Protein AF-A0A1V5WX49-F1 (afdb_monomer_lite)

Structure (mmCIF, N/CA/C/O backbone):
data_AF-A0A1V5WX49-F1
#
_entry.id   AF-A0A1V5WX49-F1
#
loop_
_atom_site.group_PDB
_atom_site.id
_atom_site.type_symbol
_atom_site.label_atom_id
_atom_site.label_alt_id
_atom_site.label_comp_id
_atom_site.label_asym_id
_atom_site.label_entity_id
_atom_site.label_seq_id
_atom_site.pdbx_PDB_ins_code
_atom_site.Cartn_x
_atom_site.Cartn_y
_atom_site.Cartn_z
_atom_site.occupancy
_atom_site.B_iso_or_equiv
_atom_site.auth_seq_id
_atom_site.auth_comp_id
_atom_site.auth_asym_id
_atom_site.auth_atom_id
_atom_site.pdbx_PDB_model_num
ATOM 1 N N . MET A 1 1 ? 7.377 -7.657 -12.577 1.00 82.31 1 MET A N 1
ATOM 2 C CA . MET A 1 1 ? 6.840 -6.949 -13.765 1.00 82.31 1 MET A CA 1
ATOM 3 C C . MET A 1 1 ? 5.926 -7.902 -14.507 1.00 82.31 1 MET A C 1
ATOM 5 O O . MET A 1 1 ? 6.146 -9.107 -14.454 1.00 82.31 1 MET A O 1
ATOM 9 N N . VAL A 1 2 ? 4.927 -7.375 -15.203 1.00 87.88 2 VAL A N 1
ATOM 10 C CA . VAL A 1 2 ? 3.988 -8.159 -16.007 1.00 87.88 2 VAL A CA 1
ATOM 11 C C . VAL A 1 2 ? 4.009 -7.691 -17.448 1.00 87.88 2 VAL A C 1
ATOM 13 O O . VAL A 1 2 ? 4.201 -6.506 -17.722 1.00 87.88 2 VAL A O 1
ATOM 16 N N . VAL A 1 3 ? 3.803 -8.640 -18.355 1.00 90.31 3 VAL A N 1
ATOM 17 C CA . VAL A 1 3 ? 3.702 -8.405 -19.792 1.00 90.31 3 VAL A CA 1
ATOM 18 C C . VAL A 1 3 ? 2.505 -9.160 -20.364 1.00 90.31 3 VAL A C 1
ATOM 20 O O . VAL A 1 3 ? 1.994 -10.100 -19.760 1.00 90.31 3 VAL A O 1
ATOM 23 N N . TYR A 1 4 ? 2.052 -8.740 -21.536 1.00 91.56 4 TYR A N 1
ATOM 24 C CA . TYR A 1 4 ? 0.851 -9.235 -22.192 1.00 91.56 4 TYR A CA 1
ATOM 25 C C . TYR A 1 4 ? 1.227 -9.880 -23.519 1.00 91.56 4 TYR A C 1
ATOM 27 O O . TYR A 1 4 ? 1.563 -9.183 -24.479 1.00 91.56 4 TYR A O 1
ATOM 35 N N . LYS A 1 5 ? 1.218 -11.213 -23.563 1.00 92.25 5 LYS A N 1
ATOM 36 C CA . LYS A 1 5 ? 1.742 -12.002 -24.682 1.00 92.25 5 LYS A CA 1
ATOM 37 C C . LYS A 1 5 ? 0.619 -12.527 -25.572 1.00 92.25 5 LYS A C 1
ATOM 39 O O . LYS A 1 5 ? -0.353 -13.100 -25.088 1.00 92.25 5 LYS A O 1
ATOM 44 N N . CYS A 1 6 ? 0.735 -12.330 -26.884 1.00 94.19 6 CYS A N 1
ATOM 45 C CA . CYS A 1 6 ? -0.266 -12.799 -27.836 1.00 94.19 6 CYS A CA 1
ATOM 46 C C . CYS A 1 6 ? -0.093 -14.271 -28.178 1.00 94.19 6 CYS A C 1
ATOM 48 O O . CYS A 1 6 ? 0.928 -14.657 -28.737 1.00 94.19 6 CYS A O 1
ATOM 50 N N . LYS A 1 7 ? -1.150 -15.064 -27.976 1.00 92.50 7 LYS A N 1
ATOM 51 C CA . LYS A 1 7 ? -1.153 -16.496 -28.316 1.00 92.50 7 LYS A CA 1
ATOM 52 C C . LYS A 1 7 ? -1.069 -16.782 -29.820 1.00 92.50 7 LYS A C 1
ATOM 54 O O . LYS A 1 7 ? -0.670 -17.871 -30.205 1.00 92.50 7 LYS A O 1
ATOM 59 N N . LYS A 1 8 ? -1.464 -15.827 -30.675 1.00 94.69 8 LYS A N 1
ATOM 60 C CA . LYS A 1 8 ? -1.491 -16.007 -32.140 1.00 94.69 8 LYS A CA 1
ATOM 61 C C . LYS A 1 8 ? -0.184 -15.617 -32.832 1.00 94.69 8 LYS A C 1
ATOM 63 O O . LYS A 1 8 ? 0.202 -16.274 -33.788 1.00 94.69 8 LYS A O 1
ATOM 68 N N . CYS A 1 9 ? 0.454 -14.523 -32.409 1.00 94.00 9 CYS A N 1
ATOM 69 C CA . CYS A 1 9 ? 1.617 -13.956 -33.110 1.00 94.00 9 CYS A CA 1
ATOM 70 C C . CYS A 1 9 ? 2.856 -13.754 -32.227 1.00 94.00 9 CYS A C 1
ATOM 72 O O . CYS A 1 9 ? 3.803 -13.104 -32.662 1.00 94.00 9 CYS A O 1
ATOM 74 N N . ASP A 1 10 ? 2.825 -14.246 -30.986 1.00 90.94 10 ASP A N 1
ATOM 75 C CA . ASP A 1 10 ? 3.905 -14.203 -29.988 1.00 90.94 10 ASP A CA 1
ATOM 76 C C . ASP A 1 10 ? 4.388 -12.802 -2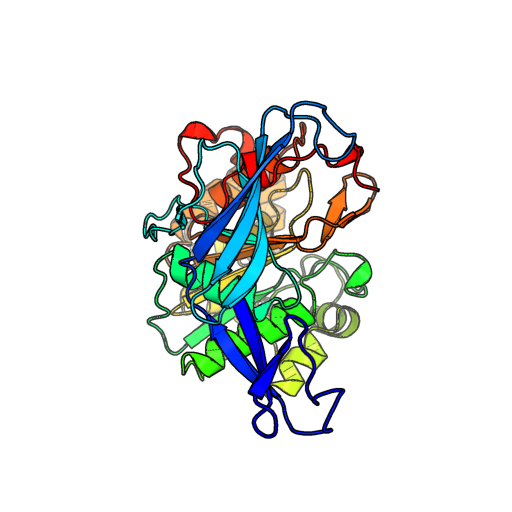9.568 1.00 90.94 10 ASP A C 1
ATOM 78 O O . ASP A 1 10 ? 5.265 -12.667 -28.719 1.00 90.94 10 ASP A O 1
ATOM 82 N N . LYS A 1 11 ? 3.790 -11.733 -30.113 1.00 91.25 11 LYS A N 1
ATOM 83 C CA . LYS A 1 11 ? 4.120 -10.351 -29.746 1.00 91.25 11 LYS A CA 1
ATOM 84 C C . LYS A 1 11 ? 3.731 -10.057 -28.299 1.00 91.25 11 LYS A C 1
ATOM 86 O O . LYS A 1 11 ? 2.647 -10.437 -27.849 1.00 91.25 11 LYS A O 1
ATOM 91 N N . THR A 1 12 ? 4.581 -9.287 -27.629 1.00 90.25 12 THR A N 1
ATOM 92 C CA . THR A 1 12 ? 4.453 -8.936 -26.212 1.00 90.25 12 THR A CA 1
ATOM 93 C C . THR A 1 12 ? 4.229 -7.439 -26.031 1.00 90.25 12 THR A C 1
ATOM 95 O O . THR A 1 12 ? 4.828 -6.621 -26.729 1.00 90.25 12 THR A O 1
ATOM 98 N N . TRP A 1 13 ? 3.389 -7.082 -25.064 1.00 88.94 13 TRP A N 1
ATOM 99 C CA . TRP A 1 13 ? 3.028 -5.708 -24.730 1.00 88.94 13 TRP A CA 1
ATOM 100 C C . TRP A 1 13 ? 3.261 -5.429 -23.249 1.00 88.94 13 TRP A C 1
ATOM 102 O O . TRP A 1 13 ? 3.028 -6.288 -22.405 1.00 88.94 13 TRP A O 1
ATOM 112 N N . GLN A 1 14 ? 3.699 -4.216 -22.919 1.00 85.81 14 GLN A N 1
ATOM 113 C CA . GLN A 1 14 ? 3.848 -3.791 -21.521 1.00 85.81 14 GLN A CA 1
ATOM 114 C C . GLN A 1 14 ? 2.530 -3.271 -20.929 1.00 85.81 14 GLN A C 1
ATOM 116 O O . GLN A 1 14 ? 2.316 -3.341 -19.723 1.00 85.81 14 GLN A O 1
ATOM 121 N N . HIS A 1 15 ? 1.640 -2.759 -21.781 1.00 87.88 15 HIS A N 1
ATOM 122 C CA . HIS A 1 15 ? 0.342 -2.235 -21.374 1.00 87.88 15 HIS A CA 1
ATOM 123 C C . HIS A 1 15 ? -0.686 -3.361 -21.182 1.00 87.88 15 HIS A C 1
ATOM 125 O O . HIS A 1 15 ? -0.646 -4.332 -21.941 1.00 87.88 15 HIS A O 1
ATOM 131 N N . PRO A 1 16 ? -1.648 -3.206 -20.250 1.00 88.12 16 PRO A N 1
ATOM 132 C CA . PRO A 1 16 ? -2.706 -4.175 -19.970 1.00 88.12 16 PRO A CA 1
ATOM 133 C C . PRO A 1 16 ? -3.808 -4.181 -21.032 1.00 88.12 16 PRO A C 1
ATOM 135 O O . PRO A 1 16 ? -4.985 -3.940 -20.769 1.00 88.12 16 PRO A O 1
ATOM 138 N N . VAL A 1 17 ? -3.411 -4.452 -22.269 1.00 89.38 17 VAL A N 1
ATOM 139 C CA . VAL A 1 17 ? -4.311 -4.655 -23.399 1.00 89.38 17 VAL A CA 1
ATOM 140 C C . VAL A 1 17 ? -4.845 -6.089 -23.387 1.00 89.38 17 VAL A C 1
ATOM 142 O O . VAL A 1 17 ? -4.108 -7.041 -23.146 1.00 89.38 17 VAL A O 1
ATOM 145 N N . LYS A 1 18 ? -6.146 -6.252 -23.655 1.00 89.50 18 LYS A N 1
ATOM 146 C CA . LYS A 1 18 ? -6.805 -7.574 -23.707 1.00 89.50 18 LYS A CA 1
ATOM 147 C C . LYS A 1 18 ? -6.677 -8.252 -25.074 1.00 89.50 18 LYS A C 1
ATOM 149 O O . LYS A 1 18 ? -6.705 -9.475 -25.170 1.00 89.50 18 LYS A O 1
ATOM 154 N N . ILE A 1 19 ? -6.552 -7.447 -26.129 1.00 94.62 19 ILE A N 1
ATOM 155 C CA . ILE A 1 19 ? -6.558 -7.880 -27.527 1.00 94.62 19 ILE A CA 1
ATOM 156 C C . ILE A 1 19 ? -5.308 -7.331 -28.207 1.00 94.62 19 ILE A C 1
ATOM 158 O O . ILE A 1 19 ? -4.968 -6.163 -28.033 1.00 94.62 19 ILE A O 1
ATOM 162 N N . CYS A 1 20 ? -4.631 -8.169 -28.991 1.00 94.69 20 CYS A N 1
ATOM 163 C CA . CYS A 1 20 ? -3.458 -7.791 -29.765 1.00 94.69 20 CYS A CA 1
ATOM 164 C C . CYS A 1 20 ? -3.837 -6.786 -30.867 1.00 94.69 20 CYS A C 1
ATOM 166 O O . CYS A 1 20 ? -4.582 -7.158 -31.775 1.00 94.69 20 CYS A O 1
ATOM 168 N N . PRO A 1 21 ? -3.261 -5.572 -30.880 1.00 94.44 21 PRO A N 1
ATOM 169 C CA . PRO A 1 21 ? -3.516 -4.576 -31.924 1.00 94.44 21 PRO A CA 1
ATOM 170 C C . PRO A 1 21 ? -3.182 -5.024 -33.355 1.00 94.44 21 PRO A C 1
ATOM 172 O O . PRO A 1 21 ? -3.722 -4.468 -34.302 1.00 94.44 21 PRO A O 1
ATOM 175 N N . PHE A 1 22 ? -2.298 -6.015 -33.535 1.00 94.44 22 PHE A N 1
ATOM 176 C CA . PHE A 1 22 ? -1.868 -6.458 -34.870 1.00 94.44 22 PHE A CA 1
ATOM 177 C C . PHE A 1 22 ? -2.718 -7.582 -35.462 1.00 94.44 22 PHE A C 1
ATOM 179 O O . PHE A 1 22 ? -2.957 -7.596 -36.662 1.00 94.44 22 PHE A O 1
ATOM 186 N N . CYS A 1 23 ? -3.114 -8.564 -34.650 1.00 95.62 23 CYS A N 1
ATOM 187 C CA . CYS A 1 23 ? -3.783 -9.776 -35.144 1.00 95.62 23 CYS A CA 1
ATOM 188 C C . CYS A 1 23 ? -5.134 -10.047 -34.476 1.00 95.62 23 CYS A C 1
ATOM 190 O O . CYS A 1 23 ? -5.745 -11.089 -34.718 1.00 95.62 23 CYS A O 1
ATOM 192 N N . LEU A 1 24 ? -5.565 -9.147 -33.586 1.00 95.06 24 LEU A N 1
ATOM 193 C CA . LEU A 1 24 ? -6.807 -9.238 -32.821 1.00 95.06 24 LEU A CA 1
ATOM 194 C C . LEU A 1 24 ? -6.943 -10.537 -32.003 1.00 95.06 24 LEU A C 1
ATOM 196 O O . LEU A 1 24 ? -8.038 -10.944 -31.630 1.00 95.06 24 LEU A O 1
ATOM 200 N N . GLY A 1 25 ? -5.827 -11.223 -31.737 1.00 94.44 25 GLY A N 1
ATOM 201 C CA . GLY A 1 25 ? -5.778 -12.375 -30.844 1.00 94.44 25 GLY A CA 1
ATOM 202 C C . GLY A 1 25 ? -5.829 -11.961 -29.377 1.00 94.44 25 GLY A C 1
ATOM 203 O O . GLY A 1 25 ? -5.387 -10.869 -29.024 1.00 94.44 25 GLY A O 1
ATOM 204 N N . GLU A 1 26 ? -6.320 -12.854 -28.524 1.00 95.88 26 GLU A N 1
ATOM 205 C CA . GLU A 1 26 ? -6.300 -12.659 -27.074 1.00 95.88 26 GLU A CA 1
ATOM 206 C C . GLU A 1 26 ? -4.864 -12.571 -26.543 1.00 95.88 26 GLU A C 1
ATOM 208 O O . GLU A 1 26 ? -3.945 -13.248 -27.032 1.00 95.88 26 GLU A O 1
ATOM 213 N N . LEU A 1 27 ? -4.681 -11.707 -25.546 1.00 94.38 27 LEU A N 1
ATOM 214 C CA . LEU A 1 27 ? -3.423 -11.524 -24.837 1.00 94.38 27 LEU A CA 1
ATOM 215 C C . LEU A 1 27 ? -3.488 -12.200 -23.468 1.00 94.38 27 LEU A C 1
ATOM 217 O O . LEU A 1 27 ? -4.454 -12.044 -22.724 1.00 94.38 27 LEU A O 1
ATOM 221 N N . GLU A 1 28 ? -2.432 -12.927 -23.129 1.00 93.00 28 GLU A N 1
ATOM 222 C CA . GLU A 1 28 ? -2.259 -13.560 -21.828 1.00 93.00 28 GLU A CA 1
ATOM 223 C C . GLU A 1 28 ? -1.359 -12.715 -20.930 1.00 93.00 28 GLU A C 1
ATOM 225 O O . GLU A 1 28 ? -0.307 -12.238 -21.360 1.00 93.00 28 GLU A O 1
ATOM 230 N N . ARG A 1 29 ? -1.767 -12.552 -19.669 1.00 92.19 29 ARG A N 1
ATOM 231 C CA . ARG A 1 29 ? -0.977 -11.872 -18.643 1.00 92.19 29 ARG A CA 1
ATOM 232 C C . ARG A 1 29 ? 0.125 -12.804 -18.136 1.00 92.19 29 ARG A C 1
ATOM 234 O O . ARG A 1 29 ? -0.159 -13.741 -17.396 1.00 92.19 29 ARG A O 1
ATOM 241 N N . VAL A 1 30 ? 1.373 -12.500 -18.465 1.00 90.12 30 VAL A N 1
ATOM 242 C CA . VAL A 1 30 ? 2.557 -13.272 -18.073 1.00 90.12 30 VAL A CA 1
ATOM 243 C C . VAL A 1 30 ? 3.337 -12.506 -17.007 1.00 90.12 30 VAL A C 1
ATOM 245 O O . VAL A 1 30 ? 3.702 -11.344 -17.200 1.00 90.12 30 VAL A O 1
ATOM 248 N N . LYS A 1 31 ? 3.591 -13.153 -15.865 1.00 89.00 31 LYS A N 1
ATOM 249 C CA . LYS A 1 31 ? 4.453 -12.612 -14.808 1.00 89.00 31 LYS A CA 1
ATOM 250 C C . LYS A 1 31 ? 5.914 -12.873 -15.174 1.00 89.00 31 LYS A C 1
ATOM 252 O O . LYS A 1 31 ? 6.287 -14.017 -15.406 1.00 89.00 31 LYS A O 1
ATOM 257 N N . CYS A 1 32 ? 6.721 -11.820 -15.212 1.00 86.38 32 CYS A N 1
ATOM 258 C CA . CYS A 1 32 ? 8.164 -11.916 -15.422 1.00 86.38 32 CYS A CA 1
ATOM 259 C C . CYS A 1 32 ? 8.895 -11.949 -14.082 1.00 86.38 32 CYS A C 1
ATOM 261 O O . CYS A 1 32 ? 8.410 -11.374 -13.096 1.00 86.38 32 CYS A O 1
ATOM 263 N N . SER A 1 33 ? 10.095 -12.533 -14.082 1.00 86.31 33 SER A N 1
ATOM 264 C CA . SER A 1 33 ? 11.004 -12.432 -12.944 1.00 86.31 33 SER A CA 1
ATOM 265 C C . SER A 1 33 ? 11.276 -10.969 -12.569 1.00 86.31 33 SER A C 1
ATOM 267 O O . SER A 1 33 ? 11.262 -10.063 -13.409 1.00 86.31 33 SER A O 1
ATOM 269 N N . MET A 1 34 ? 11.510 -10.729 -11.277 1.00 87.12 34 MET A N 1
ATOM 270 C CA . MET A 1 34 ? 11.998 -9.438 -10.785 1.00 87.12 34 MET A CA 1
ATOM 271 C C . MET A 1 34 ? 13.483 -9.226 -11.104 1.00 87.12 34 MET A C 1
ATOM 273 O O . MET A 1 34 ? 13.947 -8.086 -11.086 1.00 87.12 34 MET A O 1
ATOM 277 N N . ARG A 1 35 ? 14.193 -10.307 -11.449 1.00 91.38 35 ARG A N 1
ATOM 278 C CA . ARG A 1 35 ? 15.583 -10.289 -11.884 1.00 91.38 35 ARG A CA 1
ATOM 279 C C . ARG A 1 35 ? 15.692 -9.795 -13.327 1.00 91.38 35 ARG A C 1
ATOM 281 O O . ARG A 1 35 ? 15.005 -10.304 -14.213 1.00 91.38 35 ARG A O 1
ATOM 288 N N . ALA A 1 36 ? 16.582 -8.839 -13.576 1.00 93.44 36 ALA A N 1
ATOM 289 C CA . ALA A 1 36 ? 16.780 -8.260 -14.904 1.00 93.44 36 ALA A CA 1
ATOM 290 C C . ALA A 1 36 ? 18.241 -7.889 -15.172 1.00 93.44 36 ALA A C 1
ATOM 292 O O . ALA A 1 36 ? 18.983 -7.532 -14.258 1.00 93.44 36 ALA A O 1
ATOM 293 N N . LYS A 1 37 ? 18.651 -7.958 -16.439 1.00 96.69 37 LYS A N 1
ATOM 294 C CA . LYS A 1 37 ? 20.009 -7.640 -16.889 1.00 96.69 37 LYS A CA 1
ATOM 295 C C . LYS A 1 37 ? 20.125 -6.172 -17.277 1.00 96.69 37 LYS A C 1
ATOM 297 O O . LYS A 1 37 ? 19.280 -5.656 -18.006 1.00 96.69 37 LYS A O 1
ATOM 302 N N . VAL A 1 38 ? 21.200 -5.511 -16.865 1.00 97.50 38 VAL A N 1
ATOM 303 C CA . VAL A 1 38 ? 21.546 -4.161 -17.321 1.00 97.50 38 VAL A CA 1
ATOM 304 C C . VAL A 1 38 ? 22.083 -4.236 -18.750 1.00 97.50 38 VAL A C 1
ATOM 306 O O . VAL A 1 38 ? 23.125 -4.844 -18.997 1.00 97.50 38 VAL A O 1
ATOM 309 N N . VAL A 1 39 ? 21.388 -3.609 -19.704 1.00 97.44 39 VAL A N 1
ATOM 310 C CA . VAL A 1 39 ? 21.794 -3.592 -21.125 1.00 97.44 39 VAL A CA 1
ATOM 311 C C . VAL A 1 39 ? 22.301 -2.231 -21.597 1.00 97.44 39 VAL A C 1
ATOM 313 O O . VAL A 1 39 ? 23.004 -2.160 -22.601 1.00 97.44 39 VAL A O 1
ATOM 316 N N . ALA A 1 40 ? 21.983 -1.154 -20.877 1.00 97.19 40 ALA A N 1
ATOM 317 C CA . ALA A 1 40 ? 22.550 0.171 -21.111 1.00 97.19 40 ALA A CA 1
ATOM 318 C C . ALA A 1 40 ? 22.584 0.980 -19.812 1.00 97.19 40 ALA A C 1
ATOM 320 O O . ALA A 1 40 ? 21.691 0.840 -18.974 1.00 97.19 40 ALA A O 1
ATOM 321 N N . VAL A 1 41 ? 23.587 1.851 -19.678 1.00 97.19 41 VAL A N 1
ATOM 322 C CA . VAL A 1 41 ? 23.769 2.754 -18.534 1.00 97.19 41 VAL A CA 1
ATOM 323 C C . VAL A 1 41 ? 24.080 4.154 -19.050 1.00 97.19 41 VAL A C 1
ATOM 325 O O . VAL A 1 41 ? 24.922 4.328 -19.927 1.00 97.19 41 VAL A O 1
ATOM 328 N N . SER A 1 42 ? 23.414 5.158 -18.488 1.00 95.81 42 SER A N 1
ATOM 329 C CA . SER A 1 42 ? 23.712 6.571 -18.705 1.00 95.81 42 SER A CA 1
ATOM 330 C C . SER A 1 42 ? 23.800 7.283 -17.359 1.00 95.81 42 SER A C 1
ATOM 332 O O . SER A 1 42 ? 22.850 7.262 -16.573 1.00 95.81 42 SER A O 1
ATOM 334 N N . LYS A 1 43 ? 24.947 7.911 -17.082 1.00 95.19 43 LYS A N 1
ATOM 335 C CA . LYS A 1 43 ? 25.143 8.705 -15.867 1.00 95.19 43 LYS A CA 1
ATOM 336 C C . LYS A 1 43 ? 24.552 10.095 -16.070 1.00 95.19 43 LYS A C 1
ATOM 338 O O . LYS A 1 43 ? 24.991 10.849 -16.936 1.00 95.19 43 LYS A O 1
ATOM 343 N N . VAL A 1 44 ? 23.574 10.440 -15.245 1.00 93.44 44 VAL A N 1
ATOM 344 C CA . VAL A 1 44 ? 22.952 11.760 -15.226 1.00 93.44 44 VAL A CA 1
ATOM 345 C C . VAL A 1 44 ? 23.638 12.607 -14.165 1.00 93.44 44 VAL A C 1
ATOM 347 O O . VAL A 1 44 ? 23.568 12.303 -12.975 1.00 93.44 44 VAL A O 1
ATOM 350 N N . SER A 1 45 ? 24.287 13.680 -14.610 1.00 94.69 45 SER A N 1
ATOM 351 C CA . SER A 1 45 ? 25.034 14.606 -13.745 1.00 94.69 45 SER A CA 1
ATOM 352 C C . SER A 1 45 ? 24.382 15.984 -13.622 1.00 94.69 45 SER A C 1
ATOM 354 O O . SER A 1 45 ? 24.795 16.772 -12.778 1.00 94.69 45 SER A O 1
ATOM 356 N N . ILE A 1 46 ? 23.379 16.287 -14.452 1.00 92.12 46 ILE A N 1
ATOM 357 C CA . ILE A 1 46 ? 22.671 17.572 -14.449 1.00 92.12 46 ILE A CA 1
ATOM 358 C C . ILE A 1 46 ? 21.299 17.362 -13.795 1.00 92.12 46 ILE A C 1
ATOM 360 O O . ILE A 1 46 ? 20.550 16.487 -14.243 1.00 92.12 46 ILE A O 1
ATOM 364 N N . PRO A 1 47 ? 20.964 18.109 -12.729 1.00 87.94 47 PRO A N 1
ATOM 365 C CA . PRO A 1 47 ? 19.682 17.967 -12.056 1.00 87.94 47 PRO A CA 1
ATOM 366 C C . PRO A 1 47 ? 18.536 18.488 -12.931 1.00 87.94 47 PRO A C 1
ATOM 368 O O . PRO A 1 47 ? 18.718 19.344 -13.794 1.00 87.94 47 PRO A O 1
ATOM 371 N N . SER A 1 48 ? 17.328 17.998 -12.669 1.00 81.38 48 SER A N 1
ATOM 372 C CA . SER A 1 48 ? 16.084 18.552 -13.224 1.00 81.38 48 SER A CA 1
ATOM 373 C C . SER A 1 48 ? 15.107 18.865 -12.095 1.00 81.38 48 SER A C 1
ATOM 375 O O . SER A 1 48 ? 15.275 18.356 -10.988 1.00 81.38 48 SER A O 1
ATOM 377 N N . LEU A 1 49 ? 14.057 19.647 -12.371 1.00 74.62 49 LEU A N 1
ATOM 378 C CA . LEU A 1 49 ? 13.037 19.998 -11.370 1.00 74.62 49 LEU A CA 1
ATOM 379 C C . LEU A 1 49 ? 12.449 18.761 -10.666 1.00 74.62 49 LEU A C 1
ATOM 381 O O . LEU A 1 49 ? 12.306 18.751 -9.449 1.00 74.62 49 LEU A O 1
ATOM 385 N N . LEU A 1 50 ? 12.175 17.689 -11.416 1.00 73.25 50 LEU A N 1
ATOM 386 C CA . LEU A 1 50 ? 11.602 16.447 -10.877 1.00 73.25 50 LEU A CA 1
ATOM 387 C C . LEU A 1 50 ? 12.658 15.484 -10.306 1.00 73.25 50 LEU A C 1
ATOM 389 O O . LEU A 1 50 ? 12.321 14.534 -9.592 1.00 73.25 50 LEU A O 1
ATOM 393 N N . HIS A 1 51 ? 13.938 15.703 -10.620 1.00 77.31 51 HIS A N 1
ATOM 394 C CA . HIS A 1 51 ? 15.067 14.884 -10.175 1.00 77.31 51 HIS A CA 1
ATOM 395 C C . HIS A 1 51 ? 16.250 15.774 -9.760 1.00 77.31 51 HIS A C 1
ATOM 397 O O . HIS A 1 51 ? 17.248 15.838 -10.484 1.00 77.31 51 HIS A O 1
ATOM 403 N N . PRO A 1 52 ? 16.151 16.466 -8.609 1.00 76.44 52 PRO A N 1
ATOM 404 C CA . PRO A 1 52 ? 17.170 17.422 -8.176 1.00 76.44 52 PRO A CA 1
ATOM 405 C C . PRO A 1 52 ? 18.447 16.749 -7.656 1.00 76.44 52 PRO A C 1
ATOM 407 O O . PRO A 1 52 ? 19.516 17.350 -7.677 1.00 76.44 52 PRO A O 1
ATOM 410 N N . LYS A 1 53 ? 18.360 15.494 -7.197 1.00 84.44 53 LYS A N 1
ATOM 411 C CA . LYS A 1 53 ? 19.511 14.751 -6.674 1.00 84.44 53 LYS A CA 1
ATOM 412 C C . LYS A 1 53 ? 20.285 14.076 -7.808 1.00 84.44 53 LYS A C 1
ATOM 414 O O . LYS A 1 53 ? 19.749 13.188 -8.472 1.00 84.44 53 LYS A O 1
ATOM 419 N N . VAL A 1 54 ? 21.543 14.476 -7.975 1.00 88.19 54 VAL A N 1
ATOM 420 C CA . VAL A 1 54 ? 22.532 13.945 -8.928 1.00 88.19 54 VAL A CA 1
ATOM 421 C C . VAL A 1 54 ? 23.887 13.763 -8.220 1.00 88.19 54 VAL A C 1
ATOM 423 O O . VAL A 1 54 ? 24.115 14.422 -7.204 1.00 88.19 54 VAL A O 1
ATOM 426 N N . PRO A 1 55 ? 24.794 12.906 -8.726 1.00 92.56 55 PRO A N 1
ATOM 427 C CA . PRO A 1 55 ? 24.624 12.033 -9.888 1.00 92.56 55 PRO A CA 1
ATOM 428 C C . PRO A 1 55 ? 23.719 10.824 -9.611 1.00 92.56 55 PRO A C 1
ATOM 430 O O . PRO A 1 55 ? 23.597 10.372 -8.476 1.00 92.56 55 PRO A O 1
ATOM 433 N N . TYR A 1 56 ? 23.095 10.293 -10.664 1.00 93.06 56 TYR A N 1
ATOM 434 C CA . TYR A 1 56 ? 22.415 8.992 -10.648 1.00 93.06 56 TYR A CA 1
ATOM 435 C C . TYR A 1 56 ? 22.593 8.273 -11.990 1.00 93.06 56 TYR A C 1
ATOM 437 O O . TYR A 1 56 ? 22.957 8.896 -12.987 1.00 93.06 56 TYR A O 1
ATOM 445 N N . ASN A 1 57 ? 22.311 6.973 -12.032 1.00 94.38 57 ASN A N 1
ATOM 446 C CA . ASN A 1 57 ? 22.366 6.170 -13.249 1.00 94.38 57 ASN A CA 1
ATOM 447 C C . ASN A 1 57 ? 20.951 5.888 -13.775 1.00 94.38 57 ASN A C 1
ATOM 449 O O . ASN A 1 57 ? 20.090 5.363 -13.061 1.00 94.38 57 ASN A O 1
ATOM 453 N N . ALA A 1 58 ? 20.711 6.246 -15.035 1.00 94.19 58 ALA A N 1
ATOM 454 C CA . ALA A 1 58 ? 19.555 5.823 -15.810 1.00 94.19 58 ALA A CA 1
ATOM 455 C C . ALA A 1 58 ? 19.929 4.563 -16.599 1.00 94.19 58 ALA A C 1
ATOM 457 O O . ALA A 1 58 ? 20.876 4.570 -17.384 1.00 94.19 58 ALA A O 1
ATOM 458 N N . LEU A 1 59 ? 19.200 3.478 -16.370 1.00 95.31 59 LEU A N 1
ATOM 459 C CA . LEU A 1 59 ? 19.467 2.166 -16.944 1.00 95.31 59 LEU A CA 1
ATOM 460 C C . LEU A 1 59 ? 18.365 1.778 -17.920 1.00 95.31 59 LEU A C 1
ATOM 462 O O . LEU A 1 59 ? 17.195 2.124 -17.730 1.00 95.31 59 LEU A O 1
ATOM 466 N N . VAL A 1 60 ? 18.738 0.960 -18.896 1.00 95.62 60 VAL A N 1
ATOM 467 C CA . VAL A 1 60 ? 17.801 0.073 -19.581 1.00 95.62 60 VAL A CA 1
ATOM 468 C C . VAL A 1 60 ? 18.036 -1.328 -19.037 1.00 95.62 60 VAL A C 1
ATOM 470 O O . VAL A 1 60 ? 19.155 -1.841 -19.106 1.00 95.62 60 VAL A O 1
ATOM 473 N N . LEU A 1 61 ? 16.986 -1.923 -18.481 1.00 93.75 61 LEU A N 1
ATOM 474 C CA . LEU A 1 61 ? 16.984 -3.301 -18.005 1.00 93.75 61 LEU A CA 1
ATOM 475 C C . LEU A 1 61 ? 16.237 -4.189 -18.991 1.00 93.75 61 LEU A C 1
ATOM 477 O O . LEU A 1 61 ? 15.239 -3.749 -19.553 1.00 93.75 61 LEU A O 1
ATOM 481 N N . GLU A 1 62 ? 16.692 -5.424 -19.167 1.00 93.38 62 GLU A N 1
ATOM 482 C CA . GLU A 1 62 ? 16.028 -6.469 -19.946 1.00 93.38 62 GLU A CA 1
ATOM 483 C C . GLU A 1 62 ? 15.671 -7.642 -19.027 1.00 93.38 62 GLU A C 1
ATOM 485 O O . GLU A 1 62 ? 16.533 -8.161 -18.314 1.00 93.38 62 GLU A O 1
ATOM 490 N N . ASN A 1 63 ? 14.395 -8.031 -18.996 1.00 89.50 63 ASN A N 1
ATOM 491 C CA . ASN A 1 63 ? 13.945 -9.175 -18.201 1.00 89.50 63 ASN A CA 1
ATOM 492 C C . ASN A 1 63 ? 14.124 -10.513 -18.944 1.00 89.50 63 ASN A C 1
ATOM 494 O O . ASN A 1 63 ? 14.532 -10.567 -20.102 1.00 89.50 63 ASN A O 1
ATOM 498 N N . ASP A 1 64 ? 13.754 -11.601 -18.274 1.00 86.19 64 ASP A N 1
ATOM 499 C CA . ASP A 1 64 ? 13.756 -12.974 -18.797 1.00 86.19 64 ASP A CA 1
ATOM 500 C C . ASP A 1 64 ? 12.853 -13.211 -20.025 1.00 86.19 64 ASP A C 1
ATOM 502 O O . ASP A 1 64 ? 12.977 -14.239 -20.687 1.00 86.19 64 ASP A O 1
ATOM 506 N N . GLN A 1 65 ? 11.970 -12.267 -20.360 1.00 84.19 65 GLN A N 1
ATOM 507 C CA . GLN A 1 65 ? 11.119 -12.287 -21.555 1.00 84.19 65 GLN A CA 1
ATOM 508 C C . GLN A 1 65 ? 11.637 -11.363 -22.676 1.00 84.19 65 GLN A C 1
ATOM 510 O O . GLN A 1 65 ? 10.916 -11.107 -23.641 1.00 84.19 65 GLN A O 1
ATOM 515 N N . GLY A 1 66 ? 12.856 -10.819 -22.554 1.00 85.44 66 GLY A N 1
ATOM 516 C CA . GLY A 1 66 ? 13.454 -9.907 -23.539 1.00 85.44 66 GLY A CA 1
ATOM 517 C C . GLY A 1 66 ? 12.837 -8.503 -23.548 1.00 85.44 66 GLY A C 1
ATOM 518 O O . GLY A 1 66 ? 13.053 -7.724 -24.480 1.00 85.44 66 GLY A O 1
ATOM 519 N N . ILE A 1 67 ? 12.043 -8.159 -22.531 1.00 86.56 67 ILE A N 1
ATOM 520 C CA . ILE A 1 67 ? 11.359 -6.872 -22.447 1.00 86.56 67 ILE A CA 1
ATOM 521 C C . ILE A 1 67 ? 12.254 -5.843 -21.778 1.00 86.56 67 ILE A C 1
ATOM 523 O O . ILE A 1 67 ? 12.729 -6.036 -20.658 1.00 86.56 67 ILE A O 1
ATOM 527 N N . LYS A 1 68 ? 12.430 -4.719 -22.480 1.00 89.88 68 LYS A N 1
ATOM 528 C CA . LYS A 1 68 ? 13.281 -3.608 -22.064 1.00 89.88 68 LYS A CA 1
ATOM 529 C C . LYS A 1 68 ? 12.490 -2.514 -21.363 1.00 89.88 68 LYS A C 1
ATOM 531 O O . LYS A 1 68 ? 11.446 -2.093 -21.861 1.00 89.88 68 LYS A O 1
ATOM 536 N N . TYR A 1 69 ? 12.994 -2.017 -20.240 1.00 88.31 69 TYR A N 1
ATOM 537 C CA . TYR A 1 69 ? 12.356 -0.934 -19.492 1.00 88.31 69 TYR A CA 1
ATOM 538 C C . TYR A 1 69 ? 13.372 -0.020 -18.807 1.00 88.31 69 TYR A C 1
ATOM 540 O O . TYR A 1 69 ? 14.498 -0.417 -18.505 1.00 88.31 69 TYR A O 1
ATOM 548 N N . ALA A 1 70 ? 12.958 1.224 -18.565 1.00 89.75 70 ALA A N 1
ATOM 549 C CA . ALA A 1 70 ? 13.790 2.225 -17.912 1.00 89.75 70 ALA A CA 1
ATOM 550 C C . ALA A 1 70 ? 13.842 2.013 -16.391 1.00 89.75 70 ALA A C 1
ATOM 552 O O . ALA A 1 70 ? 12.834 1.711 -15.743 1.00 89.75 70 ALA A O 1
ATOM 553 N N . TYR A 1 71 ? 15.016 2.237 -15.809 1.00 90.62 71 TYR A N 1
ATOM 554 C CA . TYR A 1 71 ? 15.260 2.119 -14.378 1.00 90.62 71 TYR A CA 1
ATOM 555 C C . TYR A 1 71 ? 16.162 3.259 -13.902 1.00 90.62 71 TYR A C 1
ATOM 557 O O . TYR A 1 71 ? 17.094 3.641 -14.596 1.00 90.62 71 TYR A O 1
ATOM 565 N N . LYS A 1 72 ? 15.901 3.808 -12.716 1.00 90.50 72 LYS A N 1
ATOM 566 C CA . LYS A 1 72 ? 16.767 4.802 -12.069 1.00 90.50 72 LYS A CA 1
ATOM 567 C C . LYS A 1 72 ? 17.384 4.168 -10.832 1.00 90.50 72 LYS A C 1
ATOM 569 O O . LYS A 1 72 ? 16.621 3.608 -10.053 1.00 90.50 72 LYS A O 1
ATOM 574 N N . THR A 1 73 ? 18.696 4.311 -10.651 1.00 91.94 73 THR A N 1
ATOM 575 C CA . THR A 1 73 ? 19.424 3.917 -9.434 1.00 91.94 73 THR A CA 1
ATOM 576 C C . THR A 1 73 ? 20.471 4.960 -9.049 1.00 91.94 73 THR A C 1
ATOM 578 O O . THR A 1 73 ? 20.962 5.699 -9.902 1.00 91.94 73 THR A O 1
ATOM 581 N N . PHE A 1 74 ? 20.824 5.010 -7.767 1.00 91.38 74 PHE A N 1
ATOM 582 C CA . PHE A 1 74 ? 21.992 5.745 -7.266 1.00 91.38 74 PHE A CA 1
ATOM 583 C C . PHE A 1 74 ? 23.204 4.834 -7.031 1.00 91.38 74 PHE A C 1
ATOM 585 O O . PHE A 1 74 ? 24.290 5.339 -6.765 1.00 91.38 74 PHE A O 1
ATOM 592 N N . ALA A 1 75 ? 23.029 3.514 -7.140 1.00 91.25 75 ALA A N 1
ATOM 593 C CA . ALA A 1 75 ? 24.126 2.562 -7.065 1.00 91.25 75 ALA A CA 1
ATOM 594 C C . ALA A 1 75 ? 24.990 2.626 -8.331 1.00 91.25 75 ALA A C 1
ATOM 596 O O . ALA A 1 75 ? 24.497 2.903 -9.434 1.00 91.25 75 ALA A O 1
ATOM 597 N N . GLU A 1 76 ? 26.280 2.349 -8.173 1.00 90.56 76 GLU A N 1
ATOM 598 C CA . GLU A 1 76 ? 27.167 2.107 -9.305 1.00 90.56 76 GLU A CA 1
ATOM 599 C C . GLU A 1 76 ? 26.840 0.747 -9.917 1.00 90.56 76 GLU A C 1
ATOM 601 O O . GLU A 1 76 ? 26.750 -0.255 -9.213 1.00 90.56 76 GLU A O 1
ATOM 606 N N . VAL A 1 77 ? 26.604 0.739 -11.228 1.00 93.88 77 VAL A N 1
ATOM 607 C CA . VAL A 1 77 ? 26.216 -0.447 -11.994 1.00 93.88 77 VAL A CA 1
ATOM 608 C C . VAL A 1 77 ? 26.832 -0.379 -13.385 1.00 93.88 77 VAL A C 1
ATOM 610 O O . VAL A 1 77 ? 26.978 0.704 -13.960 1.00 93.88 77 VAL A O 1
ATOM 613 N N . SER A 1 78 ? 27.157 -1.542 -13.934 1.00 95.94 78 SER A N 1
ATOM 614 C CA . SER A 1 78 ? 27.763 -1.728 -15.248 1.00 95.94 78 SER A CA 1
ATOM 615 C C . SER A 1 78 ? 26.836 -2.493 -16.191 1.00 95.94 78 SER A C 1
ATOM 617 O O . SER A 1 78 ? 25.934 -3.225 -15.782 1.00 95.94 78 SER A O 1
ATOM 619 N N . VAL A 1 79 ? 27.056 -2.333 -17.498 1.00 96.94 79 VAL A N 1
ATOM 620 C CA . VAL A 1 79 ? 26.382 -3.167 -18.502 1.00 96.94 79 VAL A CA 1
ATOM 621 C C . VAL A 1 79 ? 26.796 -4.623 -18.295 1.00 96.94 79 VAL A C 1
ATOM 623 O O . VAL A 1 79 ? 27.981 -4.924 -18.204 1.00 96.94 79 VAL A O 1
ATOM 626 N N . GLY A 1 80 ? 25.817 -5.524 -18.266 1.00 96.00 80 GLY A N 1
ATOM 627 C CA . GLY A 1 80 ? 26.021 -6.941 -17.977 1.00 96.00 80 GLY A CA 1
ATOM 628 C C . GLY A 1 80 ? 25.625 -7.350 -16.561 1.00 96.00 80 GLY A C 1
ATOM 629 O O . GLY A 1 80 ? 25.316 -8.526 -16.370 1.00 96.00 80 GLY A O 1
ATOM 630 N N . ASP A 1 81 ? 25.551 -6.403 -15.621 1.00 96.44 81 ASP A N 1
ATOM 631 C CA . ASP A 1 81 ? 25.145 -6.675 -14.242 1.00 96.44 81 ASP A CA 1
ATOM 632 C C . ASP A 1 81 ? 23.698 -7.176 -14.171 1.00 96.44 81 ASP A C 1
ATOM 634 O O . ASP A 1 81 ? 22.852 -6.855 -15.014 1.00 96.44 81 ASP A O 1
ATOM 638 N N . MET A 1 82 ? 23.405 -7.955 -13.130 1.00 94.56 82 MET A N 1
ATOM 639 C CA . MET A 1 82 ? 22.053 -8.407 -12.819 1.00 94.56 82 MET A CA 1
ATOM 640 C C . MET A 1 82 ? 21.505 -7.595 -11.651 1.00 94.56 82 MET A C 1
ATOM 642 O O . MET A 1 82 ? 22.098 -7.573 -10.577 1.00 94.56 82 MET A O 1
ATOM 646 N N . ILE A 1 83 ? 20.350 -6.972 -11.856 1.00 91.50 83 ILE A N 1
ATOM 647 C CA . ILE A 1 83 ? 19.539 -6.424 -10.775 1.00 91.50 83 ILE A CA 1
ATOM 648 C C . ILE A 1 83 ? 18.647 -7.547 -10.271 1.00 91.50 83 ILE A C 1
ATOM 650 O O . ILE A 1 83 ? 17.923 -8.162 -11.057 1.00 91.50 83 ILE A O 1
ATOM 654 N N . ASP A 1 84 ? 18.709 -7.798 -8.973 1.00 89.56 84 ASP A N 1
ATOM 655 C CA . ASP A 1 84 ? 17.844 -8.732 -8.267 1.00 89.56 84 ASP A CA 1
ATOM 656 C C . ASP A 1 84 ? 17.432 -8.117 -6.929 1.00 89.56 84 ASP A C 1
ATOM 658 O O . ASP A 1 84 ? 18.065 -7.171 -6.452 1.00 89.56 84 ASP A O 1
ATOM 662 N N . TYR A 1 85 ? 16.356 -8.633 -6.346 1.00 89.00 85 TYR A N 1
ATOM 663 C CA . TYR A 1 85 ? 15.838 -8.143 -5.078 1.00 89.00 85 TYR A CA 1
ATOM 664 C C . TYR A 1 85 ? 15.694 -9.285 -4.096 1.00 89.00 85 TYR A C 1
ATOM 666 O O . TYR A 1 85 ? 14.888 -10.195 -4.292 1.00 89.00 85 TYR A O 1
ATOM 674 N N . GLU A 1 86 ? 16.439 -9.185 -3.006 1.00 88.94 86 GLU A N 1
ATOM 675 C CA . GLU A 1 86 ? 16.244 -10.056 -1.862 1.00 88.94 86 GLU A CA 1
ATOM 676 C C . GLU A 1 86 ? 14.988 -9.625 -1.104 1.00 88.94 86 GLU A C 1
ATOM 678 O O . GLU A 1 86 ? 14.716 -8.434 -0.915 1.00 88.94 86 GLU A O 1
ATOM 683 N N . SER A 1 87 ? 14.192 -10.614 -0.711 1.00 93.06 87 SER A N 1
ATOM 684 C CA . SER A 1 87 ? 13.039 -10.399 0.150 1.00 93.06 87 SER A CA 1
ATOM 685 C C . SER A 1 87 ? 13.480 -10.180 1.595 1.00 93.06 87 SER A C 1
ATOM 687 O O . SER A 1 87 ? 14.441 -10.798 2.048 1.00 93.06 87 SER A O 1
ATOM 689 N N . ASP A 1 88 ? 12.724 -9.383 2.343 1.00 93.50 88 ASP A N 1
ATOM 690 C CA . ASP A 1 88 ? 12.948 -9.149 3.770 1.00 93.50 88 ASP A CA 1
ATOM 691 C C . ASP A 1 88 ? 11.660 -9.439 4.546 1.00 93.50 88 ASP A C 1
ATOM 693 O O . ASP A 1 88 ? 10.621 -8.802 4.350 1.00 93.50 88 ASP A O 1
ATOM 697 N N . SER A 1 89 ? 11.734 -10.437 5.428 1.00 91.88 89 SER A N 1
ATOM 698 C CA . SER A 1 89 ? 10.619 -10.896 6.254 1.00 91.88 89 SER A CA 1
ATOM 699 C C . SER A 1 89 ? 10.491 -10.135 7.579 1.00 91.88 89 SER A C 1
ATOM 701 O O . SER A 1 89 ? 9.615 -10.457 8.385 1.00 91.88 89 SER A O 1
ATOM 703 N N . SER A 1 90 ? 11.370 -9.169 7.861 1.00 93.81 90 S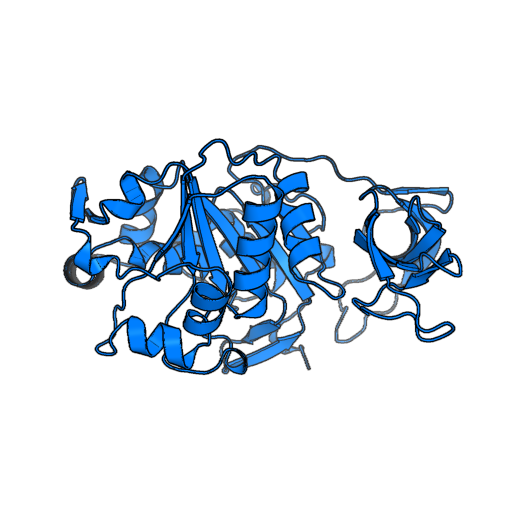ER A N 1
ATOM 704 C CA . SER A 1 90 ? 11.360 -8.419 9.114 1.00 93.81 90 SER A CA 1
ATOM 705 C C . SER A 1 90 ? 10.098 -7.568 9.241 1.00 93.81 90 SER A C 1
ATOM 707 O O . SER A 1 90 ? 9.539 -7.052 8.272 1.00 93.81 90 SER A O 1
ATOM 709 N N . ASN A 1 91 ? 9.633 -7.389 10.479 1.00 91.31 91 ASN A N 1
ATOM 710 C CA . ASN A 1 91 ? 8.395 -6.649 10.724 1.00 91.31 91 ASN A CA 1
ATOM 711 C C . ASN A 1 91 ? 8.507 -5.161 10.368 1.00 91.31 91 ASN A C 1
ATOM 713 O O . ASN A 1 91 ? 7.506 -4.550 10.009 1.00 91.31 91 ASN A O 1
ATOM 717 N N . LYS A 1 92 ? 9.711 -4.587 10.472 1.00 93.62 92 LYS A N 1
ATOM 718 C CA . LYS A 1 92 ? 9.965 -3.169 10.189 1.00 93.62 92 LYS A CA 1
ATOM 719 C C . LYS A 1 92 ? 10.285 -2.892 8.721 1.00 93.62 92 LYS A C 1
ATOM 721 O O . LYS A 1 92 ? 10.267 -1.728 8.338 1.00 93.62 92 LYS A O 1
ATOM 726 N N . ALA A 1 93 ? 10.586 -3.908 7.910 1.00 96.94 93 ALA A N 1
ATOM 727 C CA . ALA A 1 93 ? 10.916 -3.692 6.508 1.00 96.94 93 ALA A CA 1
ATOM 728 C C . ALA A 1 93 ? 9.764 -3.047 5.742 1.00 96.94 93 ALA A C 1
ATOM 730 O O . ALA A 1 93 ? 8.592 -3.399 5.914 1.00 96.94 93 ALA A O 1
ATOM 731 N N . VAL A 1 94 ? 10.118 -2.120 4.856 1.00 98.38 94 VAL A N 1
ATOM 732 C CA . VAL A 1 94 ? 9.187 -1.496 3.920 1.00 98.38 94 VAL A CA 1
ATOM 733 C C . VAL A 1 94 ? 9.559 -1.924 2.508 1.00 98.38 94 VAL A C 1
ATOM 735 O O . VAL A 1 94 ? 10.600 -1.551 1.969 1.00 98.38 94 VAL A O 1
ATOM 738 N N . SER A 1 95 ? 8.683 -2.711 1.894 1.00 98.19 95 SER A N 1
ATOM 739 C CA . SER A 1 95 ? 8.763 -3.022 0.472 1.00 98.19 95 SER A CA 1
ATOM 740 C C . SER A 1 95 ? 8.265 -1.840 -0.343 1.00 98.19 95 SER A C 1
ATOM 742 O O . SER A 1 95 ? 7.189 -1.309 -0.068 1.00 98.19 95 SER A O 1
ATOM 744 N N . ILE A 1 96 ? 9.019 -1.440 -1.363 1.00 97.50 96 ILE A N 1
ATOM 745 C CA . ILE A 1 96 ? 8.656 -0.340 -2.259 1.00 97.50 96 ILE A CA 1
ATOM 746 C C . ILE A 1 96 ? 8.711 -0.842 -3.696 1.00 97.50 96 ILE A C 1
ATOM 748 O O . ILE A 1 96 ? 9.744 -1.327 -4.165 1.00 97.50 96 ILE A O 1
ATOM 752 N N . TRP A 1 97 ? 7.614 -0.673 -4.432 1.00 95.69 97 TRP A N 1
ATOM 753 C CA . TRP A 1 97 ? 7.552 -1.044 -5.839 1.00 95.69 97 TRP A CA 1
ATOM 754 C C . TRP A 1 97 ? 6.962 0.062 -6.707 1.00 95.69 97 TRP A C 1
ATOM 756 O O . TRP A 1 97 ? 6.055 0.785 -6.297 1.00 95.69 97 TRP A O 1
ATOM 766 N N . ARG A 1 98 ? 7.462 0.183 -7.942 1.00 92.19 98 ARG A N 1
ATOM 767 C CA . ARG A 1 98 ? 6.934 1.125 -8.934 1.00 92.19 98 ARG A CA 1
ATOM 768 C C . ARG A 1 98 ? 5.813 0.464 -9.727 1.00 92.19 98 ARG A C 1
ATOM 770 O O . ARG A 1 98 ? 6.027 -0.564 -10.365 1.00 92.19 98 ARG A O 1
ATOM 777 N N . ILE A 1 99 ? 4.639 1.080 -9.723 1.00 90.88 99 ILE A N 1
ATOM 778 C CA . ILE A 1 99 ? 3.532 0.680 -10.587 1.00 90.88 99 ILE A CA 1
ATOM 779 C C . ILE A 1 99 ? 3.769 1.317 -11.955 1.00 90.88 99 ILE A C 1
ATOM 781 O O . ILE A 1 99 ? 3.809 2.540 -12.079 1.00 90.88 99 ILE A O 1
ATOM 785 N N . ASN A 1 100 ? 3.913 0.486 -12.985 1.00 82.06 100 ASN A N 1
ATOM 786 C CA . ASN A 1 100 ? 3.973 0.979 -14.360 1.00 82.06 100 ASN A CA 1
ATOM 787 C C . ASN A 1 100 ? 2.559 1.186 -14.915 1.00 82.06 100 ASN A C 1
ATOM 789 O O . ASN A 1 100 ? 2.215 2.299 -15.301 1.00 82.06 100 ASN A O 1
ATOM 793 N N . TYR A 1 101 ? 1.736 0.131 -14.905 1.00 83.75 101 TYR A N 1
ATOM 794 C CA . TYR A 1 101 ? 0.418 0.157 -15.553 1.00 83.75 101 TYR A CA 1
ATOM 795 C C . TYR A 1 101 ? -0.717 -0.483 -14.751 1.00 83.75 101 TYR A C 1
ATOM 797 O O . TYR A 1 101 ? -1.864 -0.093 -14.935 1.00 83.75 101 TYR A O 1
ATOM 805 N N . GLU A 1 102 ? -0.434 -1.456 -13.881 1.00 89.31 102 GLU A N 1
ATOM 806 C CA . GLU A 1 102 ? -1.468 -2.167 -13.124 1.00 89.31 102 GLU A CA 1
ATOM 807 C C . GLU A 1 102 ? -1.092 -2.326 -11.648 1.00 89.31 102 GLU A C 1
ATOM 809 O O . GLU A 1 102 ? 0.020 -2.736 -11.310 1.00 89.31 102 GLU A O 1
ATOM 814 N N . SER A 1 103 ? -2.046 -2.042 -10.759 1.00 93.94 103 SER A N 1
ATOM 815 C CA . SER A 1 103 ? -1.869 -2.195 -9.311 1.00 93.94 103 SER A CA 1
ATOM 816 C C . SER A 1 103 ? -1.604 -3.647 -8.909 1.00 93.94 103 SER A C 1
ATOM 818 O O . SER A 1 103 ? -0.863 -3.889 -7.961 1.00 93.94 103 SER A O 1
ATOM 820 N N . LEU A 1 104 ? -2.148 -4.617 -9.655 1.00 95.50 104 LEU A N 1
ATOM 821 C CA . LEU A 1 104 ? -1.979 -6.041 -9.365 1.00 95.50 104 LEU A CA 1
ATOM 822 C C . LEU A 1 104 ? -0.515 -6.497 -9.461 1.00 95.50 104 LEU A C 1
ATOM 824 O O . LEU A 1 104 ? -0.058 -7.203 -8.568 1.00 95.50 104 LEU A O 1
ATOM 828 N N . ASP A 1 105 ? 0.239 -6.070 -10.486 1.00 94.31 105 ASP A N 1
ATOM 829 C CA . ASP A 1 105 ? 1.685 -6.357 -10.559 1.00 94.31 105 ASP A CA 1
ATOM 830 C C . ASP A 1 105 ? 2.411 -5.766 -9.349 1.00 94.31 105 ASP A C 1
ATOM 832 O O . ASP A 1 105 ? 3.258 -6.432 -8.758 1.00 94.31 105 ASP A O 1
ATOM 836 N N . GLY A 1 106 ? 2.048 -4.538 -8.965 1.00 95.38 106 GLY A N 1
ATOM 837 C CA . GLY A 1 106 ? 2.594 -3.877 -7.786 1.00 95.38 106 GLY A CA 1
ATOM 838 C C . GLY A 1 106 ? 2.364 -4.682 -6.511 1.00 95.38 106 GLY A C 1
ATOM 839 O O . GLY A 1 106 ? 3.324 -4.984 -5.812 1.00 95.38 106 GLY A O 1
ATOM 840 N N . ILE A 1 107 ? 1.118 -5.074 -6.240 1.00 97.25 107 ILE A N 1
ATOM 841 C CA . ILE A 1 107 ? 0.748 -5.855 -5.053 1.00 97.25 107 ILE A CA 1
ATOM 842 C C . ILE A 1 107 ? 1.471 -7.206 -5.044 1.00 97.25 107 ILE A C 1
ATOM 844 O O . ILE A 1 107 ? 2.085 -7.550 -4.039 1.00 97.25 107 ILE A O 1
ATOM 848 N N . GLU A 1 108 ? 1.483 -7.941 -6.161 1.00 95.81 108 GLU A N 1
ATOM 849 C CA . GLU A 1 108 ? 2.207 -9.217 -6.264 1.00 95.81 108 GLU A CA 1
ATOM 850 C C . GLU A 1 108 ? 3.699 -9.060 -5.911 1.00 95.81 108 GLU A C 1
ATOM 852 O O . GLU A 1 108 ? 4.237 -9.861 -5.149 1.00 95.81 108 GLU A O 1
ATOM 857 N N . ASN A 1 109 ? 4.362 -8.015 -6.425 1.00 95.62 109 ASN A N 1
ATOM 858 C CA . ASN A 1 109 ? 5.781 -7.778 -6.135 1.00 95.62 109 ASN A CA 1
ATOM 859 C C . ASN A 1 109 ? 6.000 -7.337 -4.680 1.00 95.62 109 ASN A C 1
ATOM 861 O O . ASN A 1 109 ? 6.998 -7.717 -4.081 1.00 95.62 109 ASN A O 1
ATOM 865 N N . ILE A 1 110 ? 5.072 -6.581 -4.083 1.00 97.19 110 ILE A N 1
ATOM 866 C CA . ILE A 1 110 ? 5.145 -6.214 -2.662 1.00 97.19 110 ILE A CA 1
ATOM 867 C C . ILE A 1 110 ? 5.090 -7.452 -1.764 1.00 97.19 110 ILE A C 1
ATOM 869 O O . ILE A 1 110 ? 5.920 -7.581 -0.869 1.00 97.19 110 ILE A O 1
ATOM 873 N N . PHE A 1 111 ? 4.168 -8.383 -2.018 1.00 96.31 111 PHE A N 1
ATOM 874 C CA . PHE A 1 111 ? 4.089 -9.622 -1.237 1.00 96.31 111 PHE A CA 1
ATOM 875 C C . PHE A 1 111 ? 5.332 -10.502 -1.410 1.00 96.31 111 PHE A C 1
ATOM 877 O O . PHE A 1 111 ? 5.799 -11.078 -0.428 1.00 96.31 111 PHE A O 1
ATOM 884 N N . GLN A 1 112 ? 5.889 -10.566 -2.625 1.00 95.25 112 GLN A N 1
ATOM 885 C CA . GLN A 1 112 ? 7.146 -11.270 -2.887 1.00 95.25 112 GLN A CA 1
ATOM 886 C C . GLN A 1 112 ? 8.319 -10.640 -2.119 1.00 95.25 112 GLN A C 1
ATOM 888 O O . GLN A 1 112 ? 9.069 -11.352 -1.460 1.00 95.25 112 GLN A O 1
ATOM 893 N N . LEU A 1 113 ? 8.460 -9.311 -2.160 1.00 96.56 113 LEU A N 1
ATOM 894 C CA . LEU A 1 113 ? 9.534 -8.582 -1.476 1.00 96.56 113 LEU A CA 1
ATOM 895 C C . LEU A 1 113 ? 9.428 -8.638 0.051 1.00 96.56 113 LEU A C 1
ATOM 897 O O . LEU A 1 113 ? 10.446 -8.659 0.731 1.00 96.56 113 LEU A O 1
ATOM 901 N N . SER A 1 114 ? 8.213 -8.663 0.598 1.00 95.56 114 SER A N 1
ATOM 902 C CA . SER A 1 114 ? 7.991 -8.725 2.048 1.00 95.56 114 SER A CA 1
ATOM 903 C C . SER A 1 114 ? 8.078 -10.146 2.626 1.00 95.56 114 SER A C 1
ATOM 905 O O . SER A 1 114 ? 7.880 -10.316 3.834 1.00 95.56 114 SER A O 1
ATOM 907 N N . ASP A 1 115 ? 8.260 -11.168 1.776 1.00 93.88 115 ASP A N 1
ATOM 908 C CA . ASP A 1 115 ? 8.118 -12.592 2.120 1.00 93.88 115 ASP A CA 1
ATOM 909 C C . ASP A 1 115 ? 6.886 -12.843 3.013 1.00 93.88 115 ASP A C 1
ATOM 911 O O . ASP A 1 115 ? 6.949 -13.368 4.128 1.00 93.88 115 ASP A O 1
ATOM 915 N N . VAL A 1 116 ? 5.731 -12.329 2.575 1.00 91.06 116 VAL A N 1
ATOM 916 C CA . VAL A 1 116 ? 4.462 -12.483 3.297 1.00 91.06 116 VAL A CA 1
ATOM 917 C C . VAL A 1 116 ? 3.675 -13.608 2.658 1.00 91.06 116 VAL A C 1
ATOM 919 O O . VAL A 1 116 ? 3.257 -13.524 1.504 1.00 91.06 116 VAL A O 1
ATOM 922 N N . LYS A 1 117 ? 3.397 -14.640 3.450 1.00 86.62 117 LYS A N 1
ATOM 923 C CA . LYS A 1 117 ? 2.442 -15.687 3.095 1.00 86.62 117 LYS A CA 1
ATOM 924 C C . LYS A 1 117 ? 1.152 -15.450 3.859 1.00 86.62 117 LYS A C 1
ATOM 926 O O . LYS A 1 117 ? 1.160 -15.358 5.083 1.00 86.62 117 LYS A O 1
ATOM 931 N N . ILE A 1 118 ? 0.047 -15.373 3.130 1.00 87.69 118 ILE A N 1
ATOM 932 C CA . ILE A 1 118 ? -1.285 -15.312 3.727 1.00 87.69 118 ILE A CA 1
ATOM 933 C C . ILE A 1 118 ? -1.635 -16.733 4.164 1.00 87.69 118 ILE A C 1
ATOM 935 O O . ILE A 1 118 ? -1.951 -17.587 3.339 1.00 87.69 118 ILE A O 1
ATOM 939 N N . SER A 1 119 ? -1.469 -17.006 5.457 1.00 72.62 119 SER A N 1
ATOM 940 C CA . SER A 1 119 ? -1.628 -18.342 6.043 1.00 72.62 119 SER A CA 1
ATOM 941 C C . SER A 1 119 ? -3.087 -18.698 6.337 1.00 72.62 119 SER A C 1
ATOM 943 O O . SER A 1 119 ? -3.442 -19.876 6.348 1.00 72.62 119 SER A O 1
ATOM 945 N N . SER A 1 120 ? -3.935 -17.692 6.560 1.00 79.25 120 SER A N 1
ATOM 946 C CA . SER A 1 120 ? -5.363 -17.855 6.830 1.00 79.25 120 SER A CA 1
ATOM 947 C C . SER A 1 120 ? -6.184 -17.840 5.543 1.00 79.25 120 SER A C 1
ATOM 949 O O . SER A 1 120 ? -5.954 -17.009 4.667 1.00 79.25 120 SER A O 1
ATOM 951 N N . LYS A 1 121 ? -7.202 -18.705 5.456 1.00 80.00 121 LYS A N 1
ATOM 952 C CA . LYS A 1 121 ? -8.232 -18.615 4.403 1.00 80.00 121 LYS A CA 1
ATOM 953 C C . LYS A 1 121 ? -9.183 -17.434 4.605 1.00 80.00 121 LYS A C 1
ATOM 955 O O . LYS A 1 121 ? -9.843 -17.043 3.644 1.00 80.00 121 LYS A O 1
ATOM 960 N N . ASP A 1 122 ? -9.213 -16.892 5.821 1.00 90.62 122 ASP A N 1
ATOM 961 C CA . ASP A 1 122 ? -10.055 -15.781 6.242 1.00 90.62 122 ASP A CA 1
ATOM 962 C C . ASP A 1 122 ? -9.218 -14.503 6.266 1.00 90.62 122 ASP A C 1
ATOM 964 O O . ASP A 1 122 ? -8.311 -14.354 7.098 1.00 90.62 122 ASP A O 1
ATOM 968 N N . VAL A 1 123 ? -9.518 -13.600 5.334 1.00 96.94 123 VAL A N 1
ATOM 969 C CA . VAL A 1 123 ? -8.838 -12.313 5.183 1.00 96.94 123 VAL A CA 1
ATOM 970 C C . VAL A 1 123 ? -9.830 -11.176 5.375 1.00 96.94 123 VAL A C 1
ATOM 972 O O . VAL A 1 123 ? -10.853 -11.102 4.692 1.00 96.94 123 VAL A O 1
ATOM 975 N N . LEU A 1 124 ? -9.490 -10.255 6.273 1.00 98.00 124 LEU A N 1
ATOM 976 C CA . LEU A 1 124 ? -10.192 -8.990 6.454 1.00 98.00 124 LEU A CA 1
ATOM 977 C C . LEU A 1 124 ? -9.449 -7.882 5.705 1.00 98.00 124 LEU A C 1
ATOM 979 O O . LEU A 1 124 ? -8.282 -7.626 5.975 1.00 98.00 124 LEU A O 1
ATOM 983 N N . ILE A 1 125 ? -10.119 -7.193 4.790 1.00 98.62 125 ILE A N 1
ATOM 984 C CA . ILE A 1 125 ? -9.602 -6.004 4.113 1.00 98.62 125 ILE A CA 1
ATOM 985 C C . ILE A 1 125 ? -10.211 -4.766 4.768 1.00 98.62 125 ILE A C 1
ATOM 987 O O . ILE A 1 125 ? -11.436 -4.642 4.841 1.00 98.62 125 ILE A O 1
ATOM 991 N N . ILE A 1 126 ? -9.355 -3.832 5.177 1.00 98.50 126 ILE A N 1
ATOM 992 C CA . ILE A 1 126 ? -9.738 -2.545 5.761 1.00 98.50 126 ILE A CA 1
ATOM 993 C C . ILE A 1 126 ? -9.300 -1.431 4.804 1.00 98.50 126 ILE A C 1
ATOM 995 O O . ILE A 1 126 ? -8.145 -0.999 4.856 1.00 98.50 126 ILE A O 1
ATOM 999 N N . PRO A 1 127 ? -10.173 -0.968 3.890 1.00 98.12 127 PRO A N 1
ATOM 1000 C CA . PRO A 1 127 ? -9.850 0.140 3.005 1.00 98.12 127 PRO A CA 1
ATOM 1001 C C . PRO A 1 127 ? -9.931 1.487 3.728 1.00 98.12 127 PRO A C 1
ATOM 1003 O O . PRO A 1 127 ? -10.680 1.657 4.692 1.00 98.12 127 PRO A O 1
ATOM 1006 N N . SER A 1 128 ? -9.206 2.476 3.215 1.00 97.06 128 SER A N 1
ATOM 1007 C CA . SER A 1 128 ? -9.411 3.875 3.580 1.00 97.06 128 SER A CA 1
ATOM 1008 C C . SER A 1 128 ? -10.753 4.349 3.034 1.00 97.06 128 SER A C 1
ATOM 1010 O O . SER A 1 128 ? -10.968 4.345 1.821 1.00 97.06 128 SER A O 1
ATOM 1012 N N . LEU A 1 129 ? -11.653 4.767 3.923 1.00 95.38 129 LEU A N 1
ATOM 1013 C CA . LEU A 1 129 ? -13.001 5.206 3.565 1.00 95.38 129 LEU A CA 1
ATOM 1014 C C . LEU A 1 129 ? -13.431 6.378 4.456 1.00 95.38 129 LEU A C 1
ATOM 1016 O O . LEU A 1 129 ? -14.086 6.209 5.482 1.00 95.38 129 LEU A O 1
ATOM 1020 N N . ASN A 1 130 ? -12.991 7.575 4.077 1.00 92.00 130 ASN A N 1
ATOM 1021 C CA . ASN A 1 130 ? -13.047 8.776 4.905 1.00 92.00 130 ASN A CA 1
ATOM 1022 C C . ASN A 1 130 ? -14.137 9.763 4.479 1.00 92.00 130 ASN A C 1
ATOM 1024 O O . ASN A 1 130 ? -14.691 10.442 5.338 1.00 92.00 130 ASN A O 1
ATOM 1028 N N . ASN A 1 131 ? -14.434 9.865 3.177 1.00 91.25 131 ASN A N 1
ATOM 1029 C CA . ASN A 1 131 ? -15.347 10.876 2.631 1.00 91.25 131 ASN A CA 1
ATOM 1030 C C . ASN A 1 131 ? -16.289 10.303 1.557 1.00 91.25 131 ASN A C 1
ATOM 1032 O O . ASN A 1 131 ? -15.895 9.399 0.822 1.00 91.25 131 ASN A O 1
ATOM 1036 N N . PRO A 1 132 ? -17.520 10.834 1.403 1.00 91.75 132 PRO A N 1
ATOM 1037 C CA . PRO A 1 132 ? -18.487 10.376 0.401 1.00 91.75 132 PRO A CA 1
ATOM 1038 C C . PRO A 1 132 ? -18.178 10.961 -0.984 1.00 91.75 132 PRO A C 1
ATOM 1040 O O . PRO A 1 132 ? -19.007 11.637 -1.592 1.00 91.75 132 PRO A O 1
ATOM 1043 N N . ASN A 1 133 ? -16.968 10.738 -1.484 1.00 91.38 133 ASN A N 1
ATOM 1044 C CA . ASN A 1 133 ? -16.503 11.298 -2.743 1.00 91.38 133 ASN A CA 1
ATOM 1045 C C . ASN A 1 133 ? -15.858 10.249 -3.649 1.00 91.38 133 ASN A C 1
ATOM 1047 O O . ASN A 1 133 ? -15.463 9.164 -3.222 1.00 91.38 133 ASN A O 1
ATOM 1051 N N . HIS A 1 134 ? -15.768 10.605 -4.926 1.00 88.00 134 HIS A N 1
ATOM 1052 C CA . HIS A 1 134 ? -15.169 9.766 -5.950 1.00 88.00 134 HIS A CA 1
ATOM 1053 C C . HIS A 1 134 ? -13.657 9.602 -5.746 1.00 88.00 134 HIS A C 1
ATOM 1055 O O . HIS A 1 134 ? -12.971 10.501 -5.256 1.00 88.00 134 HIS A O 1
ATOM 1061 N N . ALA A 1 135 ? -13.124 8.470 -6.207 1.00 82.12 135 ALA A N 1
ATOM 1062 C CA . ALA A 1 135 ? -11.728 8.075 -6.025 1.00 82.12 135 ALA A CA 1
ATOM 1063 C C . ALA A 1 135 ? -10.694 9.092 -6.545 1.00 82.12 135 ALA A C 1
ATOM 1065 O O . ALA A 1 135 ? -9.594 9.183 -5.999 1.00 82.12 135 ALA A O 1
ATOM 1066 N N . TYR A 1 136 ? -11.036 9.902 -7.555 1.00 82.94 136 TYR A N 1
ATOM 1067 C CA . TYR A 1 136 ? -10.121 10.911 -8.102 1.00 82.94 136 TYR A CA 1
ATOM 1068 C C . TYR A 1 136 ? -9.757 12.016 -7.097 1.00 82.94 136 TYR A C 1
ATOM 1070 O O . TYR A 1 136 ? -8.721 12.652 -7.259 1.00 82.94 136 TYR A O 1
ATOM 1078 N N . PHE A 1 137 ? -10.554 12.213 -6.038 1.00 87.00 137 PHE A N 1
ATOM 1079 C CA . PHE A 1 137 ? -10.226 13.133 -4.943 1.00 87.00 137 PHE A CA 1
ATOM 1080 C C . PHE A 1 137 ? -9.187 12.577 -3.965 1.00 87.00 137 PHE A C 1
ATOM 1082 O O . PHE A 1 137 ? -8.714 13.317 -3.106 1.00 87.00 137 PHE A O 1
ATOM 1089 N N . ARG A 1 138 ? -8.838 11.287 -4.073 1.00 89.62 138 ARG A N 1
ATOM 1090 C CA . ARG A 1 138 ? -7.810 10.633 -3.250 1.00 89.62 138 ARG A CA 1
ATOM 1091 C C . ARG A 1 138 ? -8.069 10.734 -1.742 1.00 89.62 138 ARG A C 1
ATOM 1093 O O . ARG A 1 138 ? -7.142 10.844 -0.949 1.00 89.62 138 ARG A O 1
ATOM 1100 N N . GLU A 1 139 ? -9.333 10.698 -1.322 1.00 90.38 139 GLU A N 1
ATOM 1101 C CA . GLU A 1 139 ? -9.716 10.602 0.101 1.00 90.38 139 GLU A CA 1
ATOM 1102 C C . GLU A 1 139 ? -9.936 9.161 0.576 1.00 90.38 139 GLU A C 1
ATOM 1104 O O . GLU A 1 139 ? -9.835 8.882 1.773 1.00 90.38 139 GLU A O 1
ATOM 1109 N N . ASN A 1 140 ? -10.213 8.260 -0.365 1.00 94.50 140 ASN A N 1
ATOM 1110 C CA . ASN A 1 140 ? -10.531 6.856 -0.135 1.00 94.50 140 ASN A CA 1
ATOM 1111 C C . ASN A 1 140 ? -9.593 5.985 -0.974 1.00 94.50 140 ASN A C 1
ATOM 1113 O O . ASN A 1 140 ? -9.115 6.447 -2.012 1.00 94.50 140 ASN A O 1
ATOM 1117 N N . THR A 1 141 ? -9.385 4.731 -0.567 1.00 96.81 141 THR A N 1
ATOM 1118 C CA . THR A 1 141 ? -8.745 3.711 -1.414 1.00 96.81 141 THR A CA 1
ATOM 1119 C C . THR A 1 141 ? -9.418 3.691 -2.784 1.00 96.81 141 THR A C 1
ATOM 1121 O O . THR A 1 141 ? -10.643 3.809 -2.869 1.00 96.81 141 THR A O 1
ATOM 1124 N N . SER A 1 142 ? -8.639 3.571 -3.859 1.00 95.94 142 SER A N 1
ATOM 1125 C CA . SER A 1 142 ? -9.227 3.537 -5.196 1.00 95.94 142 SER A CA 1
ATOM 1126 C C . SER A 1 142 ? -9.923 2.197 -5.487 1.00 95.94 142 SER A C 1
ATOM 1128 O O . SER A 1 142 ? -9.462 1.144 -5.026 1.00 95.94 142 SER A O 1
ATOM 1130 N N . PRO A 1 143 ? -11.019 2.202 -6.272 1.00 97.06 143 PRO A N 1
ATOM 1131 C CA . PRO A 1 143 ? -11.652 0.988 -6.771 1.00 97.06 143 PRO A CA 1
ATOM 1132 C C . PRO A 1 143 ? -10.657 0.036 -7.436 1.00 97.06 143 PRO A C 1
ATOM 1134 O O . PRO A 1 143 ? -10.690 -1.163 -7.177 1.00 97.06 143 PRO A O 1
ATOM 1137 N N . GLU A 1 144 ? -9.727 0.564 -8.234 1.00 95.94 144 GLU A N 1
ATOM 1138 C CA . GLU A 1 144 ? -8.716 -0.219 -8.943 1.00 95.94 144 GLU A CA 1
ATOM 1139 C C . GLU A 1 144 ? -7.738 -0.903 -7.984 1.00 95.94 144 GLU A C 1
ATOM 1141 O O . GLU A 1 144 ? -7.314 -2.034 -8.230 1.00 95.94 144 GLU A O 1
ATOM 1146 N N . PHE A 1 145 ? -7.371 -0.236 -6.886 1.00 97.62 145 PHE A N 1
ATOM 1147 C CA . PHE A 1 145 ? -6.487 -0.819 -5.884 1.00 97.62 145 PHE A CA 1
ATOM 1148 C C . PHE A 1 145 ? -7.195 -1.920 -5.088 1.00 97.62 145 PHE A C 1
ATOM 1150 O O . PHE A 1 145 ? -6.635 -3.005 -4.942 1.00 97.62 145 PHE A O 1
ATOM 1157 N N . LEU A 1 146 ? -8.447 -1.698 -4.664 1.00 98.44 146 LEU A N 1
ATOM 1158 C CA . LEU A 1 146 ? -9.245 -2.728 -3.987 1.00 98.44 146 LEU A CA 1
ATOM 1159 C C . LEU A 1 146 ? -9.499 -3.948 -4.894 1.00 98.44 146 LEU A C 1
ATOM 1161 O O . LEU A 1 146 ? -9.326 -5.084 -4.451 1.00 98.44 146 LEU A O 1
ATOM 1165 N N . ASP A 1 147 ? -9.863 -3.727 -6.162 1.00 98.31 147 ASP A N 1
ATOM 1166 C CA . ASP A 1 147 ? -10.087 -4.786 -7.161 1.00 98.31 147 ASP A CA 1
ATOM 1167 C C . ASP A 1 147 ? -8.819 -5.625 -7.368 1.00 98.31 147 ASP A C 1
ATOM 1169 O O . ASP A 1 147 ? -8.868 -6.859 -7.394 1.00 98.31 147 ASP A O 1
ATOM 1173 N N . ALA A 1 148 ? -7.660 -4.964 -7.442 1.00 97.94 148 ALA A N 1
ATOM 1174 C CA . ALA A 1 148 ? -6.367 -5.625 -7.544 1.00 97.94 148 ALA A CA 1
ATOM 1175 C C . ALA A 1 148 ? -6.026 -6.434 -6.282 1.00 97.94 148 ALA A C 1
ATOM 1177 O O . ALA A 1 148 ? -5.570 -7.571 -6.408 1.00 97.94 148 ALA A O 1
ATOM 1178 N N . THR A 1 149 ? -6.286 -5.909 -5.079 1.00 98.50 149 THR A N 1
ATOM 1179 C CA . THR A 1 149 ? -6.082 -6.651 -3.824 1.00 98.50 149 THR A CA 1
ATOM 1180 C C . THR A 1 149 ? -6.970 -7.894 -3.761 1.00 98.50 149 THR A C 1
ATOM 1182 O O . THR A 1 149 ? -6.470 -8.985 -3.491 1.00 98.50 149 THR A O 1
ATOM 1185 N N . ILE A 1 150 ? -8.268 -7.777 -4.059 1.00 98.44 150 ILE A N 1
ATOM 1186 C CA . ILE A 1 150 ? -9.190 -8.926 -4.052 1.00 98.44 150 ILE A CA 1
ATOM 1187 C C . ILE A 1 150 ? -8.780 -9.950 -5.119 1.00 98.44 150 ILE A C 1
ATOM 1189 O O . ILE A 1 150 ? -8.768 -11.154 -4.859 1.00 98.44 150 ILE A O 1
ATOM 1193 N N . SER A 1 151 ? -8.400 -9.489 -6.311 1.00 97.00 151 SER A N 1
ATOM 1194 C CA . SER A 1 151 ? -7.930 -10.360 -7.392 1.00 97.00 151 SER A CA 1
ATOM 1195 C C . SER A 1 151 ? -6.650 -11.108 -7.023 1.00 97.00 151 SER A C 1
ATOM 1197 O O . SER A 1 151 ? -6.537 -12.297 -7.321 1.00 97.00 151 SER A O 1
ATOM 1199 N N . PHE A 1 152 ? -5.705 -10.443 -6.353 1.00 96.81 152 PHE A N 1
ATOM 1200 C CA . PHE A 1 152 ? -4.504 -11.074 -5.808 1.00 96.81 152 PHE A CA 1
ATOM 1201 C C . PHE A 1 152 ? -4.868 -12.191 -4.823 1.00 96.81 152 PHE A C 1
ATOM 1203 O O . PHE A 1 152 ? -4.471 -13.335 -5.029 1.00 96.81 152 PHE A O 1
ATOM 1210 N N . LEU A 1 153 ? -5.709 -11.891 -3.826 1.00 96.75 153 LEU A N 1
ATOM 1211 C CA . LEU A 1 153 ? -6.160 -12.868 -2.830 1.00 96.75 153 LEU A CA 1
ATOM 1212 C C . LEU A 1 153 ? -6.812 -14.099 -3.472 1.00 96.75 153 LEU A C 1
ATOM 1214 O O . LEU A 1 153 ? -6.443 -15.231 -3.156 1.00 96.75 153 LEU A O 1
ATOM 1218 N N . LYS A 1 154 ? -7.738 -13.893 -4.417 1.00 95.12 154 LYS A N 1
ATOM 1219 C CA . LYS A 1 154 ? -8.411 -14.995 -5.123 1.00 95.12 154 LYS A CA 1
ATOM 1220 C C . LYS A 1 154 ? -7.429 -15.851 -5.926 1.00 95.12 154 LYS A C 1
ATOM 1222 O O . LYS A 1 154 ? -7.541 -17.075 -5.905 1.00 95.12 154 LYS A O 1
ATOM 1227 N N . LYS A 1 155 ? -6.441 -15.240 -6.595 1.00 93.19 155 LYS A N 1
ATOM 1228 C CA . LYS A 1 155 ? -5.371 -15.974 -7.301 1.00 93.19 155 LYS A CA 1
ATOM 1229 C C . LYS A 1 155 ? -4.490 -16.784 -6.351 1.00 93.19 155 LYS A C 1
ATOM 1231 O O . LYS A 1 155 ? -4.032 -17.856 -6.727 1.00 93.19 155 LYS A O 1
ATOM 1236 N N . SER A 1 156 ? -4.297 -16.304 -5.127 1.00 92.00 156 SER A N 1
ATOM 1237 C CA . SER A 1 156 ? -3.600 -17.025 -4.057 1.00 92.00 156 SER A CA 1
ATOM 1238 C C . SER A 1 156 ? -4.455 -18.111 -3.385 1.00 92.00 156 SER A C 1
ATOM 1240 O O . SER A 1 156 ? -4.007 -18.718 -2.417 1.00 92.00 156 SER A O 1
ATOM 1242 N N . GLY A 1 157 ? -5.674 -18.376 -3.873 1.00 92.19 157 GLY A N 1
ATOM 1243 C CA . GLY A 1 157 ? -6.565 -19.412 -3.340 1.00 92.19 157 GLY A CA 1
ATOM 1244 C C . GLY A 1 157 ? -7.380 -18.990 -2.113 1.00 92.19 157 GLY A C 1
ATOM 1245 O O . GLY A 1 157 ? -8.051 -19.828 -1.507 1.00 92.19 157 GLY A O 1
ATOM 1246 N N . ILE A 1 158 ? -7.356 -17.706 -1.744 1.00 94.06 158 ILE A N 1
ATOM 1247 C CA . ILE A 1 158 ? -8.162 -17.167 -0.646 1.00 94.06 158 ILE A CA 1
ATOM 1248 C C . ILE A 1 158 ? -9.604 -16.997 -1.122 1.00 94.06 158 ILE A C 1
ATOM 1250 O O . ILE A 1 158 ? -9.877 -16.346 -2.131 1.00 94.06 158 ILE A O 1
ATOM 1254 N N . THR A 1 159 ? -10.534 -17.593 -0.380 1.00 87.38 159 THR A N 1
ATOM 1255 C CA . THR A 1 159 ? -11.960 -17.633 -0.737 1.00 87.38 159 THR A CA 1
ATOM 1256 C C . THR A 1 159 ? -12.841 -16.880 0.250 1.00 87.38 159 THR A C 1
ATOM 1258 O O . THR A 1 159 ? -13.854 -16.328 -0.175 1.00 87.38 159 THR A O 1
ATOM 1261 N N . ASN A 1 160 ? -12.452 -16.790 1.527 1.00 94.25 160 ASN A N 1
ATOM 1262 C CA . ASN A 1 160 ? -13.195 -16.040 2.531 1.00 94.25 160 ASN A CA 1
ATOM 1263 C C . ASN A 1 160 ? -12.585 -14.644 2.713 1.00 94.25 160 ASN A C 1
ATOM 1265 O O . ASN A 1 160 ? -11.638 -14.437 3.473 1.00 94.25 160 ASN A O 1
ATOM 1269 N N . ILE A 1 161 ? -13.115 -13.685 1.957 1.00 97.38 161 ILE A N 1
ATOM 1270 C CA . ILE A 1 161 ? -12.667 -12.293 1.971 1.00 97.38 161 ILE A CA 1
ATOM 1271 C C . ILE A 1 161 ? -13.797 -11.439 2.532 1.00 97.38 161 ILE A C 1
ATOM 1273 O O . ILE A 1 161 ? -14.873 -11.359 1.943 1.00 97.38 161 ILE A O 1
ATOM 1277 N N . THR A 1 162 ? -13.527 -10.758 3.640 1.00 97.62 162 THR A N 1
ATOM 1278 C CA . THR A 1 162 ? -14.414 -9.734 4.195 1.00 97.62 162 THR A CA 1
ATOM 1279 C C . THR A 1 162 ? -13.821 -8.364 3.913 1.00 97.62 162 THR A C 1
ATOM 1281 O O . THR A 1 162 ? -12.657 -8.126 4.211 1.00 97.62 162 THR A O 1
ATOM 1284 N N . VAL A 1 163 ? -14.611 -7.444 3.363 1.00 98.31 163 VAL A N 1
ATOM 1285 C CA . VAL A 1 163 ? -14.236 -6.025 3.264 1.00 98.31 163 VAL A CA 1
ATOM 1286 C C . VAL A 1 163 ? -15.041 -5.277 4.313 1.00 98.31 163 VAL A C 1
ATOM 1288 O O . VAL A 1 163 ? -16.270 -5.334 4.282 1.00 98.31 163 VAL A O 1
ATOM 1291 N N . ALA A 1 164 ? -14.381 -4.601 5.249 1.00 97.56 164 ALA A N 1
ATOM 1292 C CA . ALA A 1 164 ? -15.085 -3.915 6.325 1.00 97.56 164 ALA A CA 1
ATOM 1293 C C . ALA A 1 164 ? -14.419 -2.606 6.728 1.00 97.56 164 ALA A C 1
ATOM 1295 O O . ALA A 1 164 ? -13.200 -2.459 6.657 1.00 97.56 164 ALA A O 1
ATOM 1296 N N . GLN A 1 165 ? -15.239 -1.664 7.181 1.00 96.38 165 GLN A N 1
ATOM 1297 C CA . GLN A 1 165 ? -14.785 -0.408 7.762 1.00 96.38 165 GLN A CA 1
ATOM 1298 C C . GLN A 1 165 ? -15.875 0.159 8.687 1.00 96.38 165 GLN A C 1
ATOM 1300 O O . GLN A 1 165 ? -17.004 -0.325 8.665 1.00 96.38 165 GLN A O 1
ATOM 1305 N N . GLN A 1 166 ? -15.574 1.180 9.490 1.00 96.31 166 GLN A N 1
ATOM 1306 C CA . GLN A 1 166 ? -16.598 2.006 10.146 1.00 96.31 166 GLN A CA 1
ATOM 1307 C C . GLN A 1 166 ? -16.426 3.489 9.816 1.00 96.31 166 GLN A C 1
ATOM 1309 O O . GLN A 1 166 ? -15.328 3.978 9.536 1.00 96.31 166 GLN A O 1
ATOM 1314 N N . SER A 1 167 ? -17.527 4.234 9.896 1.00 95.25 167 SER A N 1
ATOM 1315 C CA . SER A 1 167 ? -17.509 5.687 9.739 1.00 95.25 167 SER A CA 1
ATOM 1316 C C . SER A 1 167 ? -17.238 6.365 11.082 1.00 95.25 167 SER A C 1
ATOM 1318 O O . SER A 1 167 ? -17.879 6.048 12.078 1.00 95.25 167 SER A O 1
ATOM 1320 N N . PHE A 1 168 ? -16.329 7.348 11.112 1.00 94.38 168 PHE A N 1
ATOM 1321 C CA . PHE A 1 168 ? -16.247 8.293 12.248 1.00 94.38 168 PHE A CA 1
ATOM 1322 C C . PHE A 1 168 ? -16.943 9.624 11.945 1.00 94.38 168 PHE A C 1
ATOM 1324 O O . PHE A 1 168 ? -16.884 10.543 12.753 1.00 94.38 168 PHE A O 1
ATOM 1331 N N . SER A 1 169 ? -17.594 9.739 10.791 1.00 90.81 169 SER A N 1
ATOM 1332 C CA . SER A 1 169 ? -18.430 10.892 10.464 1.00 90.81 169 SER A CA 1
ATOM 1333 C C . SER A 1 169 ? -19.890 10.588 10.799 1.00 90.81 169 SER A C 1
ATOM 1335 O O . SER A 1 169 ? -20.207 9.498 11.286 1.00 90.81 169 SER A O 1
ATOM 1337 N N . ASP A 1 170 ? -20.777 11.536 10.521 1.00 89.88 170 ASP A N 1
ATOM 1338 C CA . ASP A 1 170 ? -22.228 11.324 10.590 1.00 89.88 170 ASP A CA 1
ATOM 1339 C C . ASP A 1 170 ? -22.779 10.690 9.303 1.00 89.88 170 ASP A C 1
ATOM 1341 O O . ASP A 1 170 ? -23.955 10.351 9.212 1.00 89.88 170 ASP A O 1
ATOM 1345 N N . THR A 1 171 ? -21.923 10.497 8.292 1.00 94.12 171 THR A N 1
ATOM 1346 C CA . THR A 1 171 ? -22.291 9.792 7.063 1.00 94.12 171 THR A CA 1
ATOM 1347 C C . THR A 1 171 ? -22.215 8.279 7.293 1.00 94.12 171 THR A C 1
ATOM 1349 O O . THR A 1 171 ? -21.150 7.793 7.690 1.00 94.12 171 THR A O 1
ATOM 1352 N N . PRO A 1 172 ? -23.284 7.510 7.008 1.00 94.19 172 PRO A N 1
ATOM 1353 C CA . PRO A 1 172 ? -23.263 6.052 7.114 1.00 94.19 172 PRO A CA 1
ATOM 1354 C C . PRO A 1 172 ? -22.185 5.415 6.229 1.00 94.19 172 PRO A C 1
ATOM 1356 O O . PRO A 1 172 ? -21.949 5.868 5.104 1.00 94.19 172 PRO A O 1
ATOM 1359 N N . ILE A 1 173 ? -21.567 4.322 6.692 1.00 95.12 173 ILE A N 1
ATOM 1360 C CA . ILE A 1 173 ? -20.454 3.689 5.966 1.00 95.12 173 ILE A CA 1
ATOM 1361 C C . ILE A 1 173 ? -20.864 3.190 4.575 1.00 95.12 173 ILE A C 1
ATOM 1363 O O . ILE A 1 173 ? -20.091 3.306 3.625 1.00 95.12 173 ILE A O 1
ATOM 1367 N N . GLY A 1 174 ? -22.108 2.721 4.420 1.00 94.81 174 GLY A N 1
ATOM 1368 C CA . GLY A 1 174 ? -22.647 2.285 3.130 1.00 94.81 174 GLY A CA 1
ATOM 1369 C C . GLY A 1 174 ? -22.689 3.409 2.091 1.00 94.81 174 GLY A C 1
ATOM 1370 O O . GLY A 1 174 ? -22.371 3.182 0.925 1.00 94.81 174 GLY A O 1
ATOM 1371 N N . VAL A 1 175 ? -22.986 4.645 2.515 1.00 95.31 175 VAL A N 1
ATOM 1372 C CA . VAL A 1 175 ? -22.976 5.824 1.632 1.00 95.31 175 VAL A CA 1
ATOM 1373 C C . VAL A 1 175 ? -21.547 6.168 1.214 1.00 95.31 175 VAL A C 1
ATOM 1375 O O . VAL A 1 175 ? -21.303 6.446 0.038 1.00 95.31 175 VAL A O 1
ATOM 1378 N N . LEU A 1 176 ? -20.588 6.099 2.145 1.00 95.81 176 LEU A N 1
ATOM 1379 C CA . LEU A 1 176 ? -19.170 6.290 1.828 1.00 95.81 176 LEU A CA 1
ATOM 1380 C C . LEU A 1 176 ? -18.700 5.244 0.801 1.00 95.81 176 LEU A C 1
ATOM 1382 O O . LEU A 1 176 ? -18.097 5.596 -0.217 1.00 95.81 176 LEU A O 1
ATOM 1386 N N . ALA A 1 177 ? -19.020 3.965 1.024 1.00 96.25 177 ALA A N 1
ATOM 1387 C CA . ALA A 1 177 ? -18.652 2.859 0.138 1.00 96.25 177 ALA A CA 1
ATOM 1388 C C . ALA A 1 177 ? -19.279 2.996 -1.259 1.00 96.25 177 ALA A C 1
ATOM 1390 O O . ALA A 1 177 ? -18.624 2.729 -2.266 1.00 96.25 177 ALA A O 1
ATOM 1391 N N . GLN A 1 178 ? -20.531 3.455 -1.336 1.00 96.00 178 GLN A N 1
ATOM 1392 C CA . GLN A 1 178 ? -21.210 3.704 -2.605 1.00 96.00 178 GLN A CA 1
ATOM 1393 C C . GLN A 1 178 ? -20.554 4.853 -3.380 1.00 96.00 178 GLN A C 1
ATOM 1395 O O . GLN A 1 178 ? -20.224 4.696 -4.553 1.00 96.00 178 GLN A O 1
ATOM 1400 N N . LYS A 1 179 ? -20.338 6.011 -2.742 1.00 95.12 179 LYS A N 1
ATOM 1401 C CA . LYS A 1 179 ? -19.801 7.209 -3.415 1.00 95.12 179 LYS A CA 1
ATOM 1402 C C . LYS A 1 179 ? -18.336 7.066 -3.835 1.00 95.12 179 LYS A C 1
ATOM 1404 O O . LYS A 1 179 ? -17.940 7.642 -4.846 1.00 95.12 179 LYS A O 1
ATOM 1409 N N . SER A 1 180 ? -17.561 6.276 -3.096 1.00 94.56 180 SER A N 1
ATOM 1410 C CA . SER A 1 180 ? -16.173 5.936 -3.436 1.00 94.56 180 SER A CA 1
ATOM 1411 C C . SER A 1 180 ? -16.042 4.916 -4.569 1.00 94.56 180 SER A C 1
ATOM 1413 O O . SER A 1 180 ? -14.954 4.776 -5.121 1.00 94.56 180 SER A O 1
ATOM 1415 N N . GLY A 1 181 ? -17.125 4.218 -4.931 1.00 96.31 181 GLY A N 1
ATOM 1416 C CA . GLY A 1 181 ? -17.111 3.119 -5.901 1.00 96.31 181 GLY A CA 1
ATOM 1417 C C . GLY A 1 181 ? -16.648 1.778 -5.318 1.00 96.31 181 GLY A C 1
ATOM 1418 O O . GLY A 1 181 ? -16.670 0.766 -6.013 1.00 96.31 181 GLY A O 1
ATOM 1419 N N . LEU A 1 182 ? -16.275 1.725 -4.034 1.00 97.38 182 LEU A N 1
ATOM 1420 C CA . LEU A 1 182 ? -15.812 0.486 -3.400 1.00 97.38 182 LEU A CA 1
ATOM 1421 C C . LEU A 1 182 ? -16.931 -0.550 -3.246 1.00 97.38 182 LEU A C 1
ATOM 1423 O O . LEU A 1 182 ? -16.662 -1.749 -3.310 1.00 97.38 182 LEU A O 1
ATOM 1427 N N . LEU A 1 183 ? -18.186 -0.108 -3.093 1.00 97.50 183 LEU A N 1
ATOM 1428 C CA . LEU A 1 183 ? -19.339 -1.011 -3.059 1.00 97.50 183 LEU A CA 1
ATOM 1429 C C . LEU A 1 183 ? -19.464 -1.811 -4.364 1.00 97.50 183 LEU A C 1
ATOM 1431 O O . LEU A 1 183 ? -19.660 -3.021 -4.316 1.00 97.50 183 LEU A O 1
ATOM 1435 N N . GLU A 1 184 ? -19.302 -1.163 -5.520 1.00 97.56 184 GLU A N 1
ATOM 1436 C CA . GLU A 1 184 ? -19.386 -1.825 -6.828 1.00 97.56 184 GLU A CA 1
ATOM 1437 C C . GLU A 1 184 ? -18.300 -2.895 -6.988 1.00 97.56 184 GLU A C 1
ATOM 1439 O O . GLU A 1 184 ? -18.587 -4.010 -7.424 1.00 97.56 184 GLU A O 1
ATOM 1444 N N . VAL A 1 185 ? -17.073 -2.597 -6.550 1.00 98.19 185 VAL A N 1
ATOM 1445 C CA . VAL A 1 185 ? -15.959 -3.559 -6.556 1.00 98.19 185 VAL A CA 1
ATOM 1446 C C . VAL A 1 185 ? -16.257 -4.765 -5.664 1.00 98.19 185 VAL A C 1
ATOM 1448 O O . VAL A 1 185 ? -16.032 -5.906 -6.071 1.00 98.19 185 VAL A O 1
ATOM 1451 N N . CYS A 1 186 ? -16.801 -4.539 -4.464 1.00 98.19 186 CYS A N 1
ATOM 1452 C CA . CYS A 1 186 ? -17.190 -5.628 -3.567 1.00 98.19 186 CYS A CA 1
ATOM 1453 C C . CYS A 1 186 ? -18.252 -6.525 -4.224 1.00 98.19 186 CYS A C 1
ATOM 1455 O O . CYS A 1 186 ? -18.063 -7.741 -4.318 1.00 98.19 186 CYS A O 1
ATOM 1457 N N . LEU A 1 187 ? -19.319 -5.927 -4.768 1.00 97.94 187 LEU A N 1
ATOM 1458 C CA . LEU A 1 187 ? -20.414 -6.650 -5.422 1.00 97.94 187 LEU A CA 1
ATOM 1459 C C . LEU A 1 187 ? -19.949 -7.422 -6.665 1.00 97.94 187 LEU A C 1
ATOM 1461 O O . LEU A 1 187 ? -20.316 -8.587 -6.822 1.00 97.94 187 LEU A O 1
ATOM 1465 N N . LYS A 1 188 ? -19.076 -6.835 -7.496 1.00 97.94 188 LYS A N 1
ATOM 1466 C CA . LYS A 1 188 ? -18.435 -7.502 -8.648 1.00 97.94 188 LYS A CA 1
ATOM 1467 C C . LYS A 1 188 ? -17.739 -8.805 -8.245 1.00 97.94 188 LYS A C 1
ATOM 1469 O O . LYS A 1 188 ? -17.691 -9.755 -9.024 1.00 97.94 188 LYS A O 1
ATOM 1474 N N . HIS A 1 189 ? -17.197 -8.864 -7.032 1.00 97.56 189 HIS A N 1
ATOM 1475 C CA . HIS A 1 189 ? -16.520 -10.041 -6.503 1.00 97.56 189 HIS A CA 1
ATOM 1476 C C . HIS A 1 189 ? -17.397 -10.942 -5.624 1.00 97.56 189 HIS A C 1
ATOM 1478 O O . HIS A 1 189 ? -16.865 -11.931 -5.107 1.00 97.56 189 HIS A O 1
ATOM 1484 N N . GLY A 1 190 ? -18.695 -10.649 -5.490 1.00 96.88 190 GLY A N 1
ATOM 1485 C CA . GLY A 1 190 ? -19.629 -11.396 -4.643 1.00 96.88 190 GLY A CA 1
ATOM 1486 C C . GLY A 1 190 ? -19.417 -11.166 -3.144 1.00 96.88 190 GLY A C 1
ATOM 1487 O O . GLY A 1 190 ? -19.745 -12.038 -2.346 1.00 96.88 190 GLY A O 1
ATOM 1488 N N . ILE A 1 191 ? -18.830 -10.030 -2.760 1.00 97.31 191 ILE A N 1
ATOM 1489 C CA . ILE A 1 191 ? -18.533 -9.671 -1.371 1.00 97.31 191 ILE A CA 1
ATOM 1490 C C . ILE A 1 191 ? -19.550 -8.627 -0.910 1.00 97.31 191 ILE A C 1
ATOM 1492 O O . ILE A 1 191 ? -19.697 -7.574 -1.531 1.00 97.31 191 ILE A O 1
ATOM 1496 N N . ALA A 1 192 ? -20.228 -8.898 0.203 1.00 94.88 192 ALA A N 1
ATOM 1497 C CA . ALA A 1 192 ? -21.032 -7.901 0.898 1.00 94.88 192 ALA A CA 1
ATOM 1498 C C . ALA A 1 192 ? -20.133 -7.156 1.903 1.00 94.88 192 ALA A C 1
ATOM 1500 O O . ALA A 1 192 ? -19.596 -7.803 2.808 1.00 94.88 192 ALA A O 1
ATOM 1501 N N . PRO A 1 193 ? -19.918 -5.835 1.755 1.00 94.81 193 PRO A N 1
ATOM 1502 C CA . PRO A 1 193 ? -19.105 -5.090 2.703 1.00 94.81 193 PRO A CA 1
ATOM 1503 C C . PRO A 1 193 ? -19.798 -4.997 4.067 1.00 94.81 193 PRO A C 1
ATOM 1505 O O . PRO A 1 193 ? -21.025 -4.990 4.159 1.00 94.81 193 PRO A O 1
ATOM 1508 N N . VAL A 1 194 ? -18.997 -4.915 5.125 1.00 95.62 194 VAL A N 1
ATOM 1509 C CA . VAL A 1 194 ? -19.452 -4.971 6.517 1.00 95.62 194 VAL A CA 1
ATOM 1510 C C . VAL A 1 194 ? -19.166 -3.654 7.239 1.00 95.62 194 VAL A C 1
ATOM 1512 O O . VAL A 1 194 ? -18.063 -3.115 7.137 1.00 95.62 194 VAL A O 1
ATOM 1515 N N . ASP A 1 195 ? -20.130 -3.165 8.022 1.00 96.62 195 ASP A N 1
ATOM 1516 C CA . ASP A 1 195 ? -19.883 -2.111 9.009 1.00 96.62 195 ASP A CA 1
ATOM 1517 C C . ASP A 1 195 ? -19.258 -2.720 10.273 1.00 96.62 195 ASP A C 1
ATOM 1519 O O . ASP A 1 195 ? -19.866 -3.559 10.944 1.00 96.62 195 ASP A O 1
ATOM 1523 N N . LEU A 1 196 ? -18.031 -2.314 10.610 1.00 96.75 196 LEU A N 1
ATOM 1524 C CA . LEU A 1 196 ? -17.351 -2.798 11.817 1.00 96.75 196 LEU A CA 1
ATOM 1525 C C . LEU A 1 196 ? -18.083 -2.394 13.106 1.00 96.75 196 LEU A C 1
ATOM 1527 O O . LEU A 1 196 ? -17.961 -3.106 14.104 1.00 96.75 196 LEU A O 1
ATOM 1531 N N . SER A 1 197 ? -18.850 -1.298 13.093 1.00 95.06 197 SER A N 1
ATOM 1532 C CA . SER A 1 197 ? -19.604 -0.829 14.260 1.00 95.06 197 SER A CA 1
ATOM 1533 C C . SER A 1 197 ? -20.744 -1.771 14.659 1.00 95.06 197 SER A C 1
ATOM 1535 O O . SER A 1 197 ? -21.085 -1.864 15.838 1.00 95.06 197 SER A O 1
ATOM 1537 N N . GLU A 1 198 ? -21.257 -2.555 13.709 1.00 94.69 198 GLU A N 1
ATOM 1538 C CA . GLU A 1 198 ? -22.341 -3.520 13.921 1.00 94.69 198 GLU A CA 1
ATOM 1539 C C . GLU A 1 198 ? -21.840 -4.904 14.370 1.00 94.69 198 GLU A C 1
ATOM 1541 O O . GLU A 1 198 ? -22.632 -5.768 14.747 1.00 94.69 198 GLU A O 1
ATOM 1546 N N . LYS A 1 199 ? -20.522 -5.149 14.340 1.00 93.56 199 LYS A N 1
ATOM 1547 C CA . LYS A 1 199 ? -19.919 -6.454 14.682 1.00 93.56 199 LYS A CA 1
ATOM 1548 C C . LYS A 1 199 ? -19.470 -6.579 16.138 1.00 93.56 199 LYS A C 1
ATOM 1550 O O . LYS A 1 199 ? -18.956 -7.626 16.532 1.00 93.56 199 LYS A O 1
ATOM 1555 N N . GLY A 1 200 ? -19.714 -5.549 16.943 1.00 96.06 200 GLY A N 1
ATOM 1556 C CA . GLY A 1 200 ? -19.360 -5.514 18.356 1.00 96.06 200 GLY A CA 1
ATOM 1557 C C . GLY A 1 200 ? -17.872 -5.255 18.610 1.00 96.06 200 GLY A C 1
ATOM 1558 O O . GLY A 1 200 ? -17.018 -5.380 17.729 1.00 96.06 200 GLY A O 1
ATOM 1559 N N . PHE A 1 201 ? -17.569 -4.891 19.855 1.00 98.25 201 PHE A N 1
ATOM 1560 C CA . PHE A 1 201 ? -16.237 -4.487 20.300 1.00 98.25 201 PHE A CA 1
ATOM 1561 C C . PHE A 1 201 ? -15.845 -5.237 21.575 1.00 98.25 201 PHE A C 1
ATOM 1563 O O . PHE A 1 201 ? -16.688 -5.526 22.424 1.00 98.25 201 PHE A O 1
ATOM 1570 N N . ILE A 1 202 ? -14.557 -5.547 21.704 1.00 97.88 202 ILE A N 1
ATOM 1571 C CA . ILE A 1 202 ? -13.954 -6.193 22.868 1.00 97.88 202 ILE A CA 1
ATOM 1572 C C . ILE A 1 202 ? -13.077 -5.163 23.576 1.00 97.88 202 ILE A C 1
ATOM 1574 O O . ILE A 1 202 ? -12.198 -4.554 22.964 1.00 97.88 202 ILE A O 1
ATOM 1578 N N . LYS A 1 203 ? -13.291 -4.992 24.882 1.00 97.62 203 LYS A N 1
ATOM 1579 C CA . LYS A 1 203 ? -12.462 -4.117 25.711 1.00 97.62 203 LYS A CA 1
ATOM 1580 C C . LYS A 1 203 ? -11.079 -4.740 25.939 1.00 97.62 203 LYS A C 1
ATOM 1582 O O . LYS A 1 203 ? -10.968 -5.880 26.391 1.00 97.62 203 LYS A O 1
ATOM 1587 N N . LYS A 1 204 ? -10.032 -3.977 25.641 1.00 95.75 204 LYS A N 1
ATOM 1588 C CA . LYS A 1 204 ? -8.614 -4.321 25.761 1.00 95.75 204 LYS A CA 1
ATOM 1589 C C . LYS A 1 204 ? -7.881 -3.139 26.403 1.00 95.75 204 LYS A C 1
ATOM 1591 O O . LYS A 1 204 ? -7.506 -2.183 25.733 1.00 95.75 204 LYS A O 1
ATOM 1596 N N . GLY A 1 205 ? -7.755 -3.173 27.731 1.00 93.06 205 GLY A N 1
ATOM 1597 C CA . GLY A 1 205 ? -7.324 -2.000 28.497 1.00 93.06 205 GLY A CA 1
ATOM 1598 C C . GLY A 1 205 ? -8.331 -0.853 28.352 1.00 93.06 205 GLY A C 1
ATOM 1599 O O . GLY A 1 205 ? -9.518 -1.030 28.640 1.00 93.06 205 GLY A O 1
ATOM 1600 N N . GLU A 1 206 ? -7.859 0.305 27.888 1.00 95.06 206 GLU A N 1
ATOM 1601 C CA . GLU A 1 206 ? -8.687 1.491 27.616 1.00 95.06 206 GLU A CA 1
ATOM 1602 C C . GLU A 1 206 ? -9.308 1.505 26.207 1.00 95.06 206 GLU A C 1
ATOM 1604 O O . GLU A 1 206 ? -10.184 2.327 25.930 1.00 95.06 206 GLU A O 1
ATOM 1609 N N . LEU A 1 207 ? -8.896 0.582 25.329 1.00 97.50 207 LEU A N 1
ATOM 1610 C CA . LEU A 1 207 ? -9.376 0.485 23.951 1.00 97.50 207 LEU A CA 1
ATOM 1611 C C . LEU A 1 207 ? -10.572 -0.469 23.837 1.00 97.50 207 LEU A C 1
ATOM 1613 O O . LEU A 1 207 ? -10.564 -1.573 24.379 1.00 97.50 207 LEU A O 1
ATOM 1617 N N . GLU A 1 208 ? -11.584 -0.084 23.067 1.00 98.19 208 GLU A N 1
ATOM 1618 C CA . GLU A 1 208 ? -12.667 -0.959 22.604 1.00 98.19 208 GLU A CA 1
ATOM 1619 C C . GLU A 1 208 ? -12.424 -1.320 21.133 1.00 98.19 208 GLU A C 1
ATOM 1621 O O . GLU A 1 208 ? -12.720 -0.529 20.238 1.00 98.19 208 GLU A O 1
ATOM 1626 N N . ILE A 1 209 ? -11.867 -2.510 20.878 1.00 97.94 209 ILE A N 1
ATOM 1627 C CA . ILE A 1 209 ? -11.392 -2.945 19.553 1.00 97.94 209 ILE A CA 1
ATOM 1628 C C . ILE A 1 209 ? -12.423 -3.857 18.885 1.00 97.94 209 ILE A C 1
ATOM 1630 O O . ILE A 1 209 ? -13.009 -4.721 19.534 1.00 97.94 209 ILE A O 1
ATOM 1634 N N . SER A 1 210 ? -12.645 -3.675 17.583 1.00 97.88 210 SER A N 1
ATOM 1635 C CA . SER A 1 210 ? -13.592 -4.458 16.789 1.00 97.88 210 SER A CA 1
ATOM 1636 C C . SER A 1 210 ? -13.344 -5.960 16.934 1.00 97.88 210 SER A C 1
ATOM 1638 O O . SER A 1 210 ? -12.234 -6.453 16.718 1.00 97.88 210 SER A O 1
ATOM 1640 N N . LYS A 1 211 ? -14.408 -6.705 17.249 1.00 96.50 211 LYS A N 1
ATOM 1641 C CA . LYS A 1 211 ? -14.365 -8.168 17.350 1.00 96.50 211 LYS A CA 1
ATOM 1642 C C . LYS A 1 211 ? -13.949 -8.806 16.020 1.00 96.50 211 LYS A C 1
ATOM 1644 O O . LYS A 1 211 ? -13.077 -9.666 16.006 1.00 96.50 211 LYS A O 1
ATOM 1649 N N . ALA A 1 212 ? -14.502 -8.316 14.908 1.00 95.56 212 ALA A N 1
ATOM 1650 C CA . ALA A 1 212 ? -14.184 -8.809 13.569 1.00 95.56 212 ALA A CA 1
ATOM 1651 C C . ALA A 1 212 ? -12.697 -8.639 13.208 1.00 95.56 212 ALA A C 1
ATOM 1653 O O . ALA A 1 212 ? -12.137 -9.488 12.523 1.00 95.56 212 ALA A O 1
ATOM 1654 N N . PHE A 1 213 ? -12.049 -7.571 13.687 1.00 96.44 213 PHE A N 1
ATOM 1655 C CA . PHE A 1 213 ? -10.608 -7.372 13.511 1.00 96.44 213 PHE A CA 1
ATOM 1656 C C . PHE A 1 213 ? -9.783 -8.383 14.320 1.00 96.44 213 PHE A C 1
ATOM 1658 O O . PHE A 1 213 ? -8.847 -8.975 13.791 1.00 96.44 213 PHE A O 1
ATOM 1665 N N . LEU A 1 214 ? -10.145 -8.604 15.587 1.00 95.12 214 LEU A N 1
ATOM 1666 C CA . LEU A 1 214 ? -9.422 -9.513 16.484 1.00 95.12 214 LEU A CA 1
ATOM 1667 C C . LEU A 1 214 ? -9.564 -10.991 16.092 1.00 95.12 214 LEU A C 1
ATOM 1669 O O . LEU A 1 214 ? -8.666 -11.781 16.363 1.00 95.12 214 LEU A O 1
ATOM 1673 N N . GLU A 1 215 ? -10.688 -11.364 15.482 1.00 93.38 215 GLU A N 1
ATOM 1674 C CA . GLU A 1 215 ? -10.965 -12.735 15.033 1.00 93.38 215 GLU A CA 1
ATOM 1675 C C . GLU A 1 215 ? -10.424 -13.027 13.624 1.00 93.38 215 GLU A C 1
ATOM 1677 O O . GLU A 1 215 ? -10.383 -14.185 13.210 1.00 93.38 215 GLU A O 1
ATOM 1682 N N . ALA A 1 216 ? -9.996 -12.003 12.879 1.00 93.62 216 ALA A N 1
ATOM 1683 C CA . ALA A 1 216 ? -9.462 -12.180 11.536 1.00 93.62 216 ALA A CA 1
ATOM 1684 C C . ALA A 1 216 ? -8.100 -12.893 11.564 1.00 93.62 216 ALA A C 1
ATOM 1686 O O . ALA A 1 216 ? -7.173 -12.480 12.263 1.00 93.62 216 ALA A O 1
ATOM 1687 N N . GLY A 1 217 ? -7.940 -13.929 10.736 1.00 92.62 217 GLY A N 1
ATOM 1688 C CA . GLY A 1 217 ? -6.660 -14.633 10.632 1.00 92.62 217 GLY A CA 1
ATOM 1689 C C . GLY A 1 217 ? -5.567 -13.795 9.958 1.00 92.62 217 GLY A C 1
ATOM 1690 O O . GLY A 1 217 ? -4.413 -13.820 10.375 1.00 92.62 217 GLY A O 1
ATOM 1691 N N . THR A 1 218 ? -5.911 -13.015 8.932 1.00 95.44 218 THR A N 1
ATOM 1692 C CA . THR A 1 218 ? -5.009 -12.020 8.328 1.00 95.44 218 THR A CA 1
ATOM 1693 C C . THR A 1 218 ? -5.783 -10.749 8.016 1.00 95.44 218 THR A C 1
ATOM 1695 O O . THR A 1 218 ? -6.893 -10.811 7.485 1.00 95.44 218 THR A O 1
ATOM 1698 N N . VAL A 1 219 ? -5.189 -9.595 8.311 1.00 97.69 219 VAL A N 1
ATOM 1699 C CA . VAL A 1 219 ? -5.771 -8.289 8.001 1.00 97.69 219 VAL A CA 1
ATOM 1700 C C . VAL A 1 219 ? -4.923 -7.591 6.946 1.00 97.69 219 VAL A C 1
ATOM 1702 O O . VAL A 1 219 ? -3.721 -7.418 7.126 1.00 97.69 219 VAL A O 1
ATOM 1705 N N . LEU A 1 220 ? -5.548 -7.156 5.855 1.00 98.44 220 LEU A N 1
ATOM 1706 C CA . LEU A 1 220 ? -4.943 -6.265 4.873 1.00 98.44 220 LEU A CA 1
ATOM 1707 C C . LEU A 1 220 ? -5.465 -4.846 5.075 1.00 98.44 220 LEU A C 1
ATOM 1709 O O . LEU A 1 220 ? -6.615 -4.540 4.764 1.00 98.44 220 LEU A O 1
ATOM 1713 N N . ASN A 1 221 ? -4.605 -3.971 5.581 1.00 98.69 221 ASN A N 1
ATOM 1714 C CA . ASN A 1 221 ? -4.904 -2.554 5.739 1.00 98.69 221 ASN A CA 1
ATOM 1715 C C . ASN A 1 221 ? -4.523 -1.797 4.461 1.00 98.69 221 ASN A C 1
ATOM 1717 O O . ASN A 1 221 ? -3.346 -1.766 4.104 1.00 98.69 221 ASN A O 1
ATOM 1721 N N . LEU A 1 222 ? -5.493 -1.191 3.772 1.00 98.62 222 LEU A N 1
ATOM 1722 C CA . LEU A 1 222 ? -5.244 -0.424 2.547 1.00 98.62 222 LEU A CA 1
ATOM 1723 C C . LEU A 1 222 ? -5.278 1.076 2.860 1.00 98.62 222 LEU A C 1
ATOM 1725 O O . LEU A 1 222 ? -6.340 1.704 2.898 1.00 98.62 222 LEU A O 1
ATOM 1729 N N . GLY A 1 223 ? -4.100 1.656 3.077 1.00 97.00 223 GLY A N 1
ATOM 1730 C CA . GLY A 1 223 ? -3.938 3.091 3.297 1.00 97.00 223 GLY A CA 1
ATOM 1731 C C . GLY A 1 223 ? -3.787 3.841 1.978 1.00 97.00 223 GLY A C 1
ATOM 1732 O O . GLY A 1 223 ? -2.937 3.482 1.165 1.00 97.00 223 GLY A O 1
ATOM 1733 N N . ILE A 1 224 ? -4.564 4.906 1.768 1.00 95.94 224 ILE A N 1
ATOM 1734 C CA . ILE A 1 224 ? -4.282 5.868 0.693 1.00 95.94 224 ILE A CA 1
ATOM 1735 C C . ILE A 1 224 ? -3.254 6.892 1.172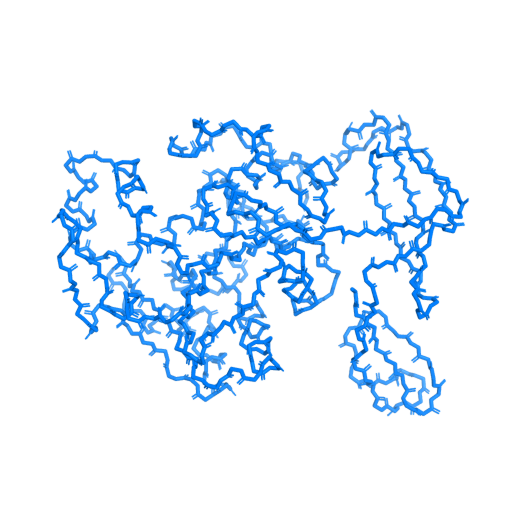 1.00 95.94 224 ILE A C 1
ATOM 1737 O O . ILE A 1 224 ? -3.535 7.684 2.067 1.00 95.94 224 ILE A O 1
ATOM 1741 N N . MET A 1 225 ? -2.052 6.871 0.599 1.00 96.00 225 MET A N 1
ATOM 1742 C CA . MET A 1 225 ? -0.930 7.655 1.112 1.00 96.00 225 MET A CA 1
ATOM 1743 C C . MET A 1 225 ? -1.092 9.149 0.815 1.00 96.00 225 MET A C 1
ATOM 1745 O O . MET A 1 225 ? -1.310 9.556 -0.331 1.00 96.00 225 MET A O 1
ATOM 1749 N N . LYS A 1 226 ? -0.936 9.980 1.849 1.00 94.81 226 LYS A N 1
ATOM 1750 C CA . LYS A 1 226 ? -1.003 11.445 1.760 1.00 94.81 226 LYS A CA 1
ATOM 1751 C C . LYS A 1 226 ? 0.215 12.084 2.401 1.00 94.81 226 LYS A C 1
ATOM 1753 O O . LYS A 1 226 ? 0.627 11.678 3.487 1.00 94.81 226 LYS A O 1
ATOM 1758 N N . ALA A 1 227 ? 0.777 13.093 1.740 1.00 93.81 227 ALA A N 1
ATOM 1759 C CA . ALA A 1 227 ? 1.908 13.819 2.300 1.00 93.81 227 ALA A CA 1
ATOM 1760 C C . ALA A 1 227 ? 1.508 14.514 3.604 1.00 93.81 227 ALA A C 1
ATOM 1762 O O . ALA A 1 227 ? 0.462 15.157 3.686 1.00 93.81 227 ALA A O 1
ATOM 1763 N N . GLY A 1 228 ? 2.350 14.352 4.617 1.00 93.75 228 GLY A N 1
ATOM 1764 C CA . GLY A 1 228 ? 2.174 14.928 5.944 1.00 93.75 228 GLY A CA 1
ATOM 1765 C C . GLY A 1 228 ? 1.218 14.160 6.852 1.00 93.75 228 GLY A C 1
ATOM 1766 O O . GLY A 1 228 ? 0.900 14.637 7.938 1.00 93.75 228 GLY A O 1
ATOM 1767 N N . LYS A 1 229 ? 0.763 12.970 6.440 1.00 95.25 229 LYS A N 1
ATOM 1768 C CA . LYS A 1 229 ? -0.129 12.113 7.232 1.00 95.25 229 LYS A CA 1
ATOM 1769 C C . LYS A 1 229 ? 0.468 10.739 7.467 1.00 95.25 229 LYS A C 1
ATOM 1771 O O . LYS A 1 229 ? 1.269 10.258 6.665 1.00 95.25 229 LYS A O 1
ATOM 1776 N N . ALA A 1 230 ? 0.017 10.076 8.523 1.00 96.62 230 ALA A N 1
ATOM 1777 C CA . ALA A 1 230 ? 0.318 8.674 8.764 1.00 96.62 230 ALA A CA 1
ATOM 1778 C C . ALA A 1 230 ? -0.851 7.816 8.271 1.00 96.62 230 ALA A C 1
ATOM 1780 O O . ALA A 1 230 ? -1.582 7.219 9.052 1.00 96.62 230 ALA A O 1
ATOM 1781 N N . SER A 1 231 ? -1.100 7.840 6.959 1.00 96.44 231 SER A N 1
ATOM 1782 C CA . SER A 1 231 ? -2.369 7.376 6.388 1.00 96.44 231 SER A CA 1
ATOM 1783 C C . SER A 1 231 ? -2.659 5.896 6.641 1.00 96.44 231 SER A C 1
ATOM 1785 O O . SER A 1 231 ? -3.821 5.540 6.828 1.00 96.44 231 SER A O 1
ATOM 1787 N N . THR A 1 232 ? -1.640 5.030 6.674 1.00 97.50 232 THR A N 1
ATOM 1788 C CA . THR A 1 232 ? -1.862 3.609 6.991 1.00 97.50 232 THR A CA 1
ATOM 1789 C C . THR A 1 232 ? -2.158 3.407 8.473 1.00 97.50 232 THR A C 1
ATOM 1791 O O . THR A 1 232 ? -3.093 2.681 8.808 1.00 97.50 232 THR A O 1
ATOM 1794 N N . THR A 1 233 ? -1.430 4.088 9.358 1.00 97.56 233 THR A N 1
ATOM 1795 C CA . THR A 1 233 ? -1.637 4.011 10.810 1.00 97.56 233 THR A CA 1
ATOM 1796 C C . THR A 1 233 ? -2.972 4.635 11.227 1.00 97.56 233 THR A C 1
ATOM 1798 O O . THR A 1 233 ? -3.736 4.027 11.970 1.00 97.56 233 THR A O 1
ATOM 1801 N N . GLU A 1 234 ? -3.312 5.809 10.693 1.00 97.12 234 GLU A N 1
ATOM 1802 C CA . GLU A 1 234 ? -4.577 6.508 10.951 1.00 97.12 234 GLU A CA 1
ATOM 1803 C C . GLU A 1 234 ? -5.789 5.690 10.482 1.00 97.12 234 GLU A C 1
ATOM 1805 O O . GLU A 1 234 ? -6.831 5.696 11.142 1.00 97.12 234 GLU A O 1
ATOM 1810 N N . ASN A 1 235 ? -5.667 4.940 9.377 1.00 97.81 235 ASN A N 1
ATOM 1811 C CA . ASN A 1 235 ? -6.743 4.062 8.911 1.00 97.81 235 ASN A CA 1
ATOM 1812 C C . ASN A 1 235 ? -7.057 2.948 9.924 1.00 97.81 235 ASN A C 1
ATOM 1814 O O . ASN A 1 235 ? -8.214 2.560 10.084 1.00 97.81 235 ASN A O 1
ATOM 1818 N N . LEU A 1 236 ? -6.047 2.479 10.664 1.00 98.00 236 LEU A N 1
ATOM 1819 C CA . LEU A 1 236 ? -6.222 1.467 11.704 1.00 98.00 236 LEU A CA 1
ATOM 1820 C C . LEU A 1 236 ? -6.921 2.010 12.951 1.00 98.00 236 LEU A C 1
ATOM 1822 O O . LEU A 1 236 ? -7.494 1.218 13.687 1.00 98.00 236 LEU A O 1
ATOM 1826 N N . PHE A 1 237 ? -6.998 3.326 13.178 1.00 97.69 237 PHE A N 1
ATOM 1827 C CA . PHE A 1 237 ? -7.814 3.861 14.281 1.00 97.69 237 PHE A CA 1
ATOM 1828 C C . PHE A 1 237 ? -9.288 3.483 14.145 1.00 97.69 237 PHE A C 1
ATOM 1830 O O . PHE A 1 237 ? -9.989 3.357 15.146 1.00 97.69 237 PHE A O 1
ATOM 1837 N N . LYS A 1 238 ? -9.751 3.220 12.919 1.00 96.44 238 LYS A N 1
ATOM 1838 C CA . LYS A 1 238 ? -11.111 2.765 12.633 1.00 96.44 238 LYS A CA 1
ATOM 1839 C C . LYS A 1 238 ? -11.400 1.335 13.090 1.00 96.44 238 LYS A C 1
ATOM 1841 O O . LYS A 1 238 ? -12.516 0.867 12.911 1.00 96.44 238 LYS A O 1
ATOM 1846 N N . ILE A 1 239 ? -10.459 0.620 13.699 1.00 97.44 239 ILE A N 1
ATOM 1847 C CA . ILE A 1 239 ? -10.781 -0.630 14.405 1.00 97.44 239 ILE A CA 1
ATOM 1848 C C . ILE A 1 239 ? -11.306 -0.359 15.820 1.00 97.44 239 ILE A C 1
ATOM 1850 O O . ILE A 1 239 ? -11.931 -1.235 16.412 1.00 97.44 239 ILE A O 1
ATOM 1854 N N . ILE A 1 240 ? -11.065 0.839 16.362 1.00 98.25 240 ILE A N 1
ATOM 1855 C CA . ILE A 1 240 ? -11.545 1.268 17.676 1.00 98.25 240 ILE A CA 1
ATOM 1856 C C . ILE A 1 240 ? -12.979 1.771 17.530 1.00 98.25 240 ILE A C 1
ATOM 1858 O O . ILE A 1 240 ? -13.313 2.446 16.556 1.00 98.25 240 ILE A O 1
ATOM 1862 N N . LYS A 1 241 ? -13.844 1.473 18.497 1.00 98.25 241 LYS A N 1
ATOM 1863 C CA . LYS A 1 241 ? -15.202 2.027 18.546 1.00 98.25 241 LYS A CA 1
ATOM 1864 C C . LYS A 1 241 ? -15.168 3.557 18.484 1.00 98.25 241 LYS A C 1
ATOM 1866 O O . LYS A 1 241 ? -14.477 4.177 19.291 1.00 98.25 241 LYS A O 1
ATOM 1871 N N . LYS A 1 242 ? -15.950 4.161 17.578 1.00 97.38 242 LYS A N 1
ATOM 1872 C CA . LYS A 1 242 ? -16.011 5.621 17.343 1.00 97.38 242 LYS A CA 1
ATOM 1873 C C . LYS A 1 242 ? -16.017 6.451 18.634 1.00 97.38 242 LYS A C 1
ATOM 1875 O O . LYS A 1 242 ? -15.169 7.325 18.791 1.00 97.38 242 LYS A O 1
ATOM 1880 N N . ASP A 1 243 ? -16.919 6.155 19.569 1.00 97.00 243 ASP A N 1
ATOM 1881 C CA . ASP A 1 243 ? -17.053 6.937 20.809 1.00 97.00 243 ASP A CA 1
ATOM 1882 C C . ASP A 1 243 ? -15.846 6.774 21.742 1.00 97.00 243 ASP A C 1
ATOM 1884 O O . ASP A 1 243 ? -15.402 7.743 22.355 1.00 97.00 243 ASP A O 1
ATOM 1888 N N . ASN A 1 244 ? -15.271 5.567 21.807 1.00 97.75 244 ASN A N 1
ATOM 1889 C CA . ASN A 1 244 ? -14.058 5.305 22.580 1.00 97.75 244 ASN A CA 1
ATOM 1890 C C . ASN A 1 244 ? -12.848 6.030 21.969 1.00 97.75 244 ASN A C 1
ATOM 1892 O O . ASN A 1 244 ? -12.117 6.692 22.699 1.00 97.75 244 ASN A O 1
ATOM 1896 N N . TYR A 1 245 ? -12.685 6.002 20.641 1.00 97.88 245 TYR A N 1
ATOM 1897 C CA . TYR A 1 245 ? -11.657 6.787 19.949 1.00 97.88 245 TYR A CA 1
ATOM 1898 C C . TYR A 1 245 ? -11.813 8.290 20.220 1.00 97.88 245 TYR A C 1
ATOM 1900 O O . TYR A 1 245 ? -10.840 8.949 20.586 1.00 97.88 245 TYR A O 1
ATOM 1908 N N . SER A 1 246 ? -13.027 8.837 20.087 1.00 97.06 246 SER A N 1
ATOM 1909 C CA . SER A 1 246 ? -13.291 10.258 20.341 1.00 97.06 246 SER A CA 1
ATOM 1910 C C . SER A 1 246 ? -12.986 10.655 21.787 1.00 97.06 246 SER A C 1
ATOM 1912 O O . SER A 1 246 ? -12.366 11.695 22.011 1.00 97.06 246 SER A O 1
ATOM 1914 N N . ALA A 1 247 ? -13.363 9.822 22.762 1.00 97.62 247 ALA A N 1
ATOM 1915 C CA . ALA A 1 247 ? -13.067 10.058 24.173 1.00 97.62 247 ALA A CA 1
ATOM 1916 C C . ALA A 1 247 ? -11.555 10.042 24.453 1.00 97.62 247 ALA A C 1
ATOM 1918 O O . ALA A 1 247 ? -11.037 10.965 25.076 1.00 97.62 247 ALA A O 1
ATOM 1919 N N . LEU A 1 248 ? -10.831 9.043 23.940 1.00 97.25 248 LEU A N 1
ATOM 1920 C CA . LEU A 1 248 ? -9.378 8.943 24.110 1.00 97.25 248 LEU A CA 1
ATOM 1921 C C . LEU A 1 248 ? -8.638 10.095 23.432 1.00 97.25 248 LEU A C 1
ATOM 1923 O O . LEU A 1 248 ? -7.692 10.637 23.997 1.00 97.25 248 LEU A O 1
ATOM 1927 N N . LYS A 1 249 ? -9.088 10.510 22.243 1.00 96.25 249 LYS A N 1
ATOM 1928 C CA . LYS A 1 249 ? -8.499 11.643 21.522 1.00 96.25 249 LYS A CA 1
ATOM 1929 C C . LYS A 1 249 ? -8.698 12.957 22.275 1.00 96.25 249 LYS A C 1
ATOM 1931 O O . LYS A 1 249 ? -7.824 13.815 22.213 1.00 96.25 249 LYS A O 1
ATOM 1936 N N . T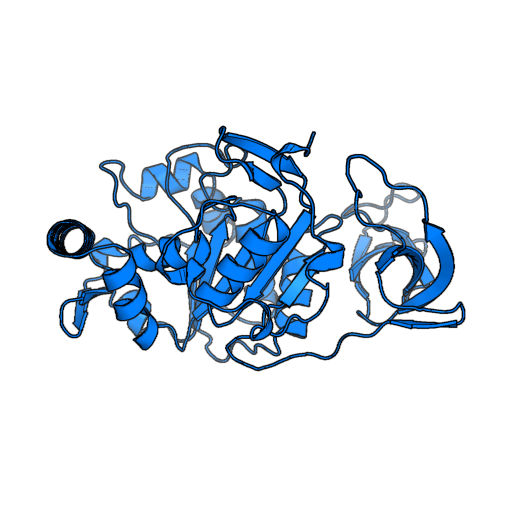YR A 1 250 ? -9.828 13.112 22.967 1.00 96.44 250 TYR A N 1
ATOM 1937 C CA . TYR A 1 250 ? -10.109 14.276 23.806 1.00 96.44 250 TYR A CA 1
ATOM 1938 C C . TYR A 1 250 ? -9.289 14.283 25.106 1.00 96.44 250 TYR A C 1
ATOM 1940 O O . TYR A 1 250 ? -8.780 15.330 25.494 1.00 96.44 250 TYR A O 1
ATOM 1948 N N . LEU A 1 251 ? -9.163 13.131 25.775 1.00 96.88 251 LEU A N 1
ATOM 1949 C CA . LEU A 1 251 ? -8.479 13.011 27.070 1.00 96.88 251 LEU A CA 1
ATOM 1950 C C . LEU A 1 251 ? -6.950 12.973 26.958 1.00 96.88 251 LEU A C 1
ATOM 1952 O O . LEU A 1 251 ? -6.260 13.443 27.861 1.00 96.88 251 LEU A O 1
ATOM 1956 N N . TYR A 1 252 ? -6.429 12.402 25.873 1.00 95.25 252 TYR A N 1
ATOM 1957 C CA . TYR A 1 252 ? -5.003 12.170 25.670 1.00 95.25 252 TYR A CA 1
ATOM 1958 C C . TYR A 1 252 ? -4.541 12.803 24.350 1.00 95.25 252 TYR A C 1
ATOM 1960 O O . TYR A 1 252 ? -4.452 14.023 24.231 1.00 95.25 252 TYR A O 1
ATOM 1968 N N . SER A 1 253 ? -4.206 11.988 23.351 1.00 94.31 253 SER A N 1
ATOM 1969 C CA . SER A 1 253 ? -3.749 12.432 22.036 1.00 94.31 253 SER A CA 1
ATOM 1970 C C . SER A 1 253 ? -3.854 11.296 21.020 1.00 94.31 253 SER A C 1
ATOM 1972 O O . SER A 1 253 ? -4.022 10.130 21.380 1.00 94.31 253 SER A O 1
ATOM 1974 N N . GLU A 1 254 ? -3.704 11.608 19.732 1.00 94.00 254 GLU A N 1
ATOM 1975 C CA . GLU A 1 254 ? -3.556 10.562 18.711 1.00 94.00 254 GLU A CA 1
ATOM 1976 C C . GLU A 1 254 ? -2.257 9.769 18.877 1.00 94.00 254 GLU A C 1
ATOM 1978 O O . GLU A 1 254 ? -2.254 8.574 18.601 1.00 94.00 254 GLU A O 1
ATOM 1983 N N . ASP A 1 255 ? -1.186 10.387 19.389 1.00 94.31 255 ASP A N 1
ATOM 1984 C CA . ASP A 1 255 ? 0.062 9.682 19.704 1.00 94.31 255 ASP A CA 1
ATOM 1985 C C . ASP A 1 255 ? -0.177 8.580 20.750 1.00 94.31 255 ASP A C 1
ATOM 1987 O O . ASP A 1 255 ? 0.302 7.457 20.586 1.00 94.31 255 ASP A O 1
ATOM 1991 N N . TYR A 1 256 ? -0.969 8.873 21.788 1.00 95.06 256 TYR A N 1
ATOM 1992 C CA . TYR A 1 256 ? -1.348 7.896 22.811 1.00 95.06 256 TYR A CA 1
ATOM 1993 C C . TYR A 1 256 ? -2.122 6.717 22.204 1.00 95.06 256 TYR A C 1
ATOM 1995 O O . TYR A 1 256 ? -1.785 5.556 22.439 1.00 95.06 256 TYR A O 1
ATOM 2003 N N . ILE A 1 257 ? -3.118 7.013 21.360 1.00 96.50 257 ILE A N 1
ATOM 2004 C CA . ILE A 1 257 ? -3.924 5.992 20.677 1.00 96.50 257 ILE A CA 1
ATOM 2005 C C . ILE A 1 257 ? -3.046 5.136 19.756 1.00 96.50 257 ILE A C 1
ATOM 2007 O O . ILE A 1 257 ? -3.158 3.911 19.767 1.00 96.50 257 ILE A O 1
ATOM 2011 N N . ALA A 1 258 ? -2.154 5.762 18.987 1.00 95.38 258 ALA A N 1
ATOM 2012 C CA . ALA A 1 258 ? -1.259 5.074 18.065 1.00 95.38 258 ALA A CA 1
ATOM 2013 C C . ALA A 1 258 ? -0.351 4.073 18.794 1.00 95.38 258 ALA A C 1
ATOM 2015 O O . ALA A 1 258 ? -0.233 2.923 18.371 1.00 95.38 258 ALA A O 1
ATOM 2016 N N . VAL A 1 259 ? 0.238 4.470 19.924 1.00 91.94 259 VAL A N 1
ATOM 2017 C CA . VAL A 1 259 ? 1.036 3.556 20.755 1.00 91.94 259 VAL A CA 1
ATOM 2018 C C . VAL A 1 259 ? 0.173 2.406 21.284 1.00 91.94 259 VAL A C 1
ATOM 2020 O O . VAL A 1 259 ? 0.587 1.252 21.185 1.00 91.94 259 VAL A O 1
ATOM 2023 N N . GLY A 1 260 ? -1.037 2.701 21.768 1.00 94.19 260 GLY A N 1
ATOM 2024 C CA . GLY A 1 260 ? -1.946 1.699 22.327 1.00 94.19 260 GLY A CA 1
ATOM 2025 C C . GLY A 1 260 ? -2.409 0.637 21.325 1.00 94.19 260 GLY A C 1
ATOM 2026 O O . GLY A 1 260 ? -2.527 -0.531 21.687 1.00 94.19 260 GLY A O 1
ATOM 2027 N N . ILE A 1 261 ? -2.643 0.993 20.054 1.00 95.19 261 ILE A N 1
ATOM 2028 C CA . ILE A 1 261 ? -3.103 0.008 19.058 1.00 95.19 261 ILE A CA 1
ATOM 2029 C C . ILE A 1 261 ? -2.008 -0.964 18.614 1.00 95.19 261 ILE A C 1
ATOM 2031 O O . ILE A 1 261 ? -2.332 -2.050 18.138 1.00 95.19 261 ILE A O 1
ATOM 2035 N N . LYS A 1 262 ? -0.727 -0.599 18.758 1.00 93.06 262 LYS A N 1
ATOM 2036 C CA . LYS A 1 262 ? 0.409 -1.331 18.177 1.00 93.06 262 LYS A CA 1
ATOM 2037 C C . LYS A 1 262 ? 0.486 -2.790 18.628 1.00 93.06 262 LYS A C 1
ATOM 2039 O O . LYS A 1 262 ? 0.855 -3.658 17.840 1.00 93.06 262 LYS A O 1
ATOM 2044 N N . GLU A 1 263 ? 0.092 -3.062 19.868 1.00 90.44 263 GLU A N 1
ATOM 2045 C CA . GLU A 1 263 ? 0.076 -4.405 20.460 1.00 90.44 263 GLU A CA 1
ATOM 2046 C C . GLU A 1 263 ? -0.893 -5.368 19.753 1.00 90.44 263 GLU A C 1
ATOM 2048 O O . GLU A 1 263 ? -0.742 -6.585 19.853 1.00 90.44 263 GLU A O 1
ATOM 2053 N N . TYR A 1 264 ? -1.858 -4.838 18.996 1.00 94.81 264 TYR A N 1
ATOM 2054 C CA . TYR A 1 264 ? -2.911 -5.606 18.329 1.00 94.81 264 TYR A CA 1
ATOM 2055 C C . TYR A 1 264 ? -2.700 -5.744 16.815 1.00 94.81 264 TYR A C 1
ATOM 2057 O O . TYR A 1 264 ? -3.574 -6.268 16.134 1.00 94.81 264 TYR A O 1
ATOM 2065 N N . LEU A 1 265 ? -1.567 -5.284 16.269 1.00 94.69 265 LEU A N 1
ATOM 2066 C CA . LEU A 1 265 ? -1.326 -5.241 14.817 1.00 94.69 265 LEU A CA 1
ATOM 2067 C C . LEU A 1 265 ? -0.514 -6.430 14.275 1.00 94.69 265 LEU A C 1
ATOM 2069 O O . LEU A 1 265 ? -0.063 -6.400 13.134 1.00 94.69 265 LEU A O 1
ATOM 2073 N N . SER A 1 266 ? -0.301 -7.483 15.068 1.00 90.81 266 SER A N 1
ATOM 2074 C CA . SER A 1 266 ? 0.595 -8.595 14.707 1.00 90.81 266 SER A CA 1
ATOM 2075 C C . SER A 1 266 ? 0.152 -9.400 13.477 1.00 90.81 266 SER A C 1
ATOM 2077 O O . SER A 1 266 ? 0.993 -9.993 12.804 1.00 90.81 266 SER A O 1
ATOM 2079 N N . ASN A 1 267 ? -1.146 -9.409 13.162 1.00 91.75 267 ASN A N 1
ATOM 2080 C CA . ASN A 1 267 ? -1.742 -10.075 11.997 1.00 91.75 267 ASN A CA 1
ATOM 2081 C C . ASN A 1 267 ? -2.020 -9.115 10.821 1.00 91.75 267 ASN A C 1
ATOM 2083 O O . ASN A 1 267 ? -2.681 -9.509 9.855 1.00 91.75 267 ASN A O 1
ATOM 2087 N N . VAL A 1 268 ? -1.548 -7.865 10.897 1.00 96.94 268 VAL A N 1
ATOM 2088 C CA . VAL A 1 268 ? -1.805 -6.832 9.890 1.00 96.94 268 VAL A CA 1
ATOM 2089 C C . VAL A 1 268 ? -0.659 -6.762 8.888 1.00 96.94 268 VAL A C 1
ATOM 2091 O O . VAL A 1 268 ? 0.506 -6.610 9.247 1.00 96.94 268 VAL A O 1
ATOM 2094 N N . PHE A 1 269 ? -1.003 -6.792 7.605 1.00 97.94 269 PHE A N 1
ATOM 2095 C CA . PHE A 1 269 ? -0.122 -6.355 6.535 1.00 97.94 269 PHE A CA 1
ATOM 2096 C C . PHE A 1 269 ? -0.694 -5.097 5.885 1.00 97.94 269 PHE A C 1
ATOM 2098 O O . PHE A 1 269 ? -1.860 -5.041 5.491 1.00 97.94 269 PHE A O 1
ATOM 2105 N N . ASN A 1 270 ? 0.130 -4.062 5.801 1.00 98.56 270 ASN A N 1
ATOM 2106 C CA . ASN A 1 270 ? -0.257 -2.744 5.327 1.00 98.56 270 ASN A CA 1
ATOM 2107 C C . ASN A 1 270 ? 0.154 -2.597 3.869 1.00 98.56 270 ASN A C 1
ATOM 2109 O O . ASN A 1 270 ? 1.299 -2.876 3.523 1.00 98.56 270 ASN A O 1
ATOM 2113 N N . LEU A 1 271 ? -0.765 -2.119 3.038 1.00 98.69 271 LEU A N 1
ATOM 2114 C CA . LEU A 1 271 ? -0.529 -1.729 1.656 1.00 98.69 271 LEU A CA 1
ATOM 2115 C C . LEU A 1 271 ? -0.794 -0.227 1.521 1.00 98.69 271 LEU A C 1
ATOM 2117 O O . LEU A 1 271 ? -1.919 0.235 1.709 1.00 98.69 271 LEU A O 1
ATOM 2121 N N . GLY A 1 272 ? 0.252 0.527 1.193 1.00 98.19 272 GLY A N 1
ATOM 2122 C CA . GLY A 1 272 ? 0.187 1.962 0.943 1.00 98.19 272 GLY A CA 1
ATOM 2123 C C . GLY A 1 272 ? -0.017 2.256 -0.540 1.00 98.19 272 GLY A C 1
ATOM 2124 O O . GLY A 1 272 ? 0.932 2.176 -1.329 1.00 98.19 272 GLY A O 1
ATOM 2125 N N . GLU A 1 273 ? -1.236 2.632 -0.925 1.00 97.06 273 GLU A N 1
ATOM 2126 C CA . GLU A 1 273 ? -1.542 3.120 -2.269 1.00 97.06 273 GLU A CA 1
ATOM 2127 C C . GLU A 1 273 ? -0.913 4.506 -2.457 1.00 97.06 273 GLU A C 1
ATOM 2129 O O . GLU A 1 273 ? -1.329 5.486 -1.844 1.00 97.06 273 GLU A O 1
ATOM 2134 N N . SER A 1 274 ? 0.101 4.592 -3.316 1.00 94.75 274 SER A N 1
ATOM 2135 C CA . SER A 1 274 ? 0.841 5.827 -3.602 1.00 94.75 274 SER A CA 1
ATOM 2136 C C . SER A 1 274 ? 1.036 6.015 -5.108 1.00 94.75 274 SER A C 1
ATOM 2138 O O . SER A 1 274 ? 2.073 6.484 -5.572 1.00 94.75 274 SER A O 1
ATOM 2140 N N . TYR A 1 275 ? 0.039 5.625 -5.912 1.00 92.75 275 TYR A N 1
ATOM 2141 C CA . TYR A 1 275 ? 0.083 5.857 -7.358 1.00 92.75 275 TYR A CA 1
ATOM 2142 C C . TYR A 1 275 ? -0.086 7.349 -7.673 1.00 92.75 275 TYR A C 1
ATOM 2144 O O . TYR A 1 275 ? 0.694 7.934 -8.424 1.00 92.75 275 TYR A O 1
ATOM 2152 N N . PHE A 1 276 ? -1.042 7.979 -6.997 1.00 91.62 276 PHE A N 1
ATOM 2153 C CA . PHE A 1 276 ? -1.212 9.422 -6.936 1.00 91.62 276 PHE A CA 1
ATOM 2154 C C . PHE A 1 276 ? -1.261 9.844 -5.474 1.00 91.62 276 PHE A C 1
ATOM 2156 O O . PHE A 1 276 ? -1.959 9.214 -4.682 1.00 91.62 276 PHE A O 1
ATOM 2163 N N . VAL A 1 277 ? -0.543 10.907 -5.129 1.00 91.69 277 VAL A N 1
ATOM 2164 C CA . VAL A 1 277 ? -0.441 11.393 -3.752 1.00 91.69 277 VAL A CA 1
ATOM 2165 C C . VAL A 1 277 ? -1.073 12.768 -3.651 1.00 91.69 277 VAL A C 1
ATOM 2167 O O . VAL A 1 277 ? -0.760 13.662 -4.436 1.00 91.69 277 VAL A O 1
ATOM 2170 N N . GLN A 1 278 ? -1.938 12.940 -2.655 1.00 90.75 278 GLN A N 1
ATOM 2171 C CA . GLN A 1 278 ? -2.483 14.243 -2.299 1.00 90.75 278 GLN A CA 1
ATOM 2172 C C . GLN A 1 278 ? -1.485 15.009 -1.413 1.00 90.75 278 GLN A C 1
ATOM 2174 O O . GLN A 1 278 ? -0.987 14.484 -0.412 1.00 90.75 278 GLN A O 1
ATOM 2179 N N . ARG A 1 279 ? -1.207 16.255 -1.794 1.00 88.25 279 ARG A N 1
ATOM 2180 C CA . ARG A 1 279 ? -0.442 17.252 -1.037 1.00 88.25 279 ARG A CA 1
ATOM 2181 C C . ARG A 1 279 ? -1.296 17.887 0.064 1.00 88.25 279 ARG A C 1
ATOM 2183 O O . ARG A 1 279 ? -2.521 17.781 0.060 1.00 88.25 279 ARG A O 1
ATOM 2190 N N . GLU A 1 280 ? -0.656 18.630 0.966 1.00 81.31 280 GLU A N 1
ATOM 2191 C CA . GLU A 1 280 ? -1.345 19.395 2.020 1.00 81.31 280 GLU A CA 1
ATOM 2192 C C . GLU A 1 280 ? -2.346 20.430 1.464 1.00 81.31 280 GLU A C 1
ATOM 2194 O O . GLU A 1 280 ? -3.396 20.663 2.059 1.00 81.31 280 GLU A O 1
ATOM 2199 N N . ASP A 1 281 ? -2.065 21.004 0.290 1.00 83.00 281 ASP A N 1
ATOM 2200 C CA . ASP A 1 281 ? -2.936 21.950 -0.428 1.00 83.00 281 ASP A CA 1
ATOM 2201 C C . ASP A 1 281 ? -4.041 21.270 -1.262 1.00 83.00 281 ASP A C 1
ATOM 2203 O O . ASP A 1 281 ? -4.754 21.936 -2.011 1.00 83.00 281 ASP A O 1
ATOM 2207 N N . LYS A 1 282 ? -4.210 19.950 -1.108 1.00 83.94 282 LYS A N 1
ATOM 2208 C CA . LYS A 1 282 ? -5.174 19.089 -1.813 1.00 83.94 282 LYS A CA 1
ATOM 2209 C C . LYS A 1 282 ? -4.899 18.867 -3.302 1.00 83.94 282 LYS A C 1
ATOM 2211 O O . LYS A 1 282 ? -5.652 18.119 -3.932 1.00 83.94 282 LYS A O 1
ATOM 2216 N N . PHE A 1 283 ? -3.822 19.418 -3.867 1.00 86.25 283 PHE A N 1
ATOM 2217 C CA . PHE A 1 283 ? -3.394 19.028 -5.210 1.00 86.25 283 PHE A CA 1
ATOM 2218 C C . PHE A 1 283 ? -2.892 17.588 -5.215 1.00 86.25 283 PHE A C 1
ATOM 2220 O O . PHE A 1 283 ? -2.323 17.096 -4.241 1.00 86.25 283 PHE A O 1
ATOM 2227 N N . THR A 1 284 ? -3.124 16.897 -6.324 1.00 88.19 284 THR A N 1
ATOM 2228 C CA . THR A 1 284 ? -2.731 15.500 -6.493 1.00 88.19 284 THR A CA 1
ATOM 2229 C C . THR A 1 284 ? -1.597 15.418 -7.495 1.00 88.19 284 THR A C 1
ATOM 2231 O O . THR A 1 284 ? -1.727 15.932 -8.599 1.00 88.19 284 THR A O 1
ATOM 2234 N N . VAL A 1 285 ? -0.513 14.743 -7.121 1.00 89.12 285 VAL A N 1
ATOM 2235 C CA . VAL A 1 285 ? 0.664 14.559 -7.976 1.00 89.12 285 VAL A CA 1
ATOM 2236 C C . VAL A 1 285 ? 0.858 13.088 -8.304 1.00 89.12 285 VAL A C 1
ATOM 2238 O O . VAL A 1 285 ? 0.569 12.203 -7.491 1.00 89.12 285 VAL A O 1
ATOM 2241 N N . TYR A 1 286 ? 1.358 12.812 -9.504 1.00 89.44 286 TYR A N 1
ATOM 2242 C CA . TYR A 1 286 ? 1.736 11.457 -9.879 1.00 89.44 286 TYR A CA 1
ATOM 2243 C C . TYR A 1 286 ? 2.986 11.015 -9.111 1.00 89.44 286 TYR A C 1
ATOM 2245 O O . TYR A 1 286 ? 4.026 11.676 -9.153 1.00 89.44 286 TYR A O 1
ATOM 2253 N N . TRP A 1 287 ? 2.902 9.862 -8.451 1.00 90.44 287 TRP A N 1
ATOM 2254 C CA . TRP A 1 287 ? 4.000 9.303 -7.661 1.00 90.44 287 TRP A CA 1
ATOM 2255 C C . TRP A 1 287 ? 4.402 7.902 -8.142 1.00 90.44 287 TRP A C 1
ATOM 2257 O O . TRP A 1 287 ? 5.588 7.610 -8.308 1.00 90.44 287 TRP A O 1
ATOM 2267 N N . GLY A 1 288 ? 3.419 7.079 -8.513 1.00 92.50 288 GLY A N 1
ATOM 2268 C CA . GLY A 1 288 ? 3.631 5.852 -9.275 1.00 92.50 288 GLY A CA 1
ATOM 2269 C C . GLY A 1 288 ? 4.156 4.670 -8.464 1.00 92.50 288 GLY A C 1
ATOM 2270 O O . GLY A 1 288 ? 4.838 3.819 -9.034 1.00 92.50 288 GLY A O 1
ATOM 2271 N N . THR A 1 289 ? 3.884 4.593 -7.158 1.00 95.50 289 THR A N 1
ATOM 2272 C CA . THR A 1 289 ? 4.345 3.474 -6.317 1.00 95.50 289 THR A CA 1
ATOM 2273 C C . THR A 1 289 ? 3.227 2.773 -5.556 1.00 95.50 289 THR A C 1
ATOM 2275 O O . THR A 1 289 ? 2.108 3.263 -5.420 1.00 95.50 289 THR A O 1
ATOM 2278 N N . VAL A 1 290 ? 3.558 1.593 -5.049 1.00 97.75 290 VAL A N 1
ATOM 2279 C CA . VAL A 1 290 ? 2.875 0.934 -3.940 1.00 97.75 290 VAL A CA 1
ATOM 2280 C C . VAL A 1 290 ? 3.930 0.580 -2.901 1.00 97.75 290 VAL A C 1
ATOM 2282 O O . VAL A 1 290 ? 5.080 0.299 -3.251 1.00 97.75 290 VAL A O 1
ATOM 2285 N N . MET A 1 291 ? 3.546 0.629 -1.633 1.00 98.44 291 MET A N 1
ATOM 2286 C CA . MET A 1 291 ? 4.399 0.239 -0.515 1.00 98.44 291 MET A CA 1
ATOM 2287 C C . MET A 1 291 ? 3.735 -0.868 0.295 1.00 98.44 291 MET A C 1
ATOM 2289 O O . MET A 1 291 ? 2.507 -0.949 0.325 1.00 98.44 291 MET A O 1
ATOM 2293 N N . GLY A 1 292 ? 4.533 -1.700 0.960 1.00 98.38 292 GLY A N 1
ATOM 2294 C CA . GLY A 1 292 ? 4.032 -2.734 1.858 1.00 98.38 292 GLY A CA 1
ATOM 2295 C C . GLY A 1 292 ? 4.882 -2.902 3.105 1.00 98.38 292 GLY A C 1
ATOM 2296 O O . GLY A 1 292 ? 6.101 -2.756 3.038 1.00 98.38 292 GLY A O 1
ATOM 2297 N N . SER A 1 293 ? 4.247 -3.188 4.241 1.00 98.06 293 SER A N 1
ATOM 2298 C CA . SER A 1 293 ? 4.946 -3.486 5.496 1.00 98.06 293 SER A CA 1
ATOM 2299 C C . SER A 1 293 ? 4.033 -4.152 6.524 1.00 98.06 293 SER A C 1
ATOM 2301 O O . SER A 1 293 ? 2.824 -3.918 6.546 1.00 98.06 293 SER A O 1
ATOM 2303 N N . ARG A 1 294 ? 4.621 -4.924 7.441 1.00 97.25 294 ARG A N 1
ATOM 2304 C CA . ARG A 1 294 ? 3.935 -5.394 8.657 1.00 97.25 294 ARG A CA 1
ATOM 2305 C C . ARG A 1 294 ? 3.821 -4.288 9.719 1.00 97.25 294 ARG A C 1
ATOM 2307 O O . ARG A 1 294 ? 2.977 -4.385 10.599 1.00 97.25 294 ARG A O 1
ATOM 2314 N N . ASP A 1 295 ? 4.608 -3.215 9.615 1.00 97.25 295 ASP A N 1
ATOM 2315 C CA . ASP A 1 295 ? 4.577 -2.072 10.534 1.00 97.25 295 ASP A CA 1
ATOM 2316 C C . ASP A 1 295 ? 4.081 -0.805 9.819 1.00 97.25 295 ASP A C 1
ATOM 2318 O O . ASP A 1 295 ? 4.802 -0.188 9.030 1.00 97.25 295 ASP A O 1
ATOM 2322 N N . SER A 1 296 ? 2.839 -0.394 10.104 1.00 97.75 296 SER A N 1
ATOM 2323 C CA . SER A 1 296 ? 2.219 0.794 9.491 1.00 97.75 296 SER A CA 1
ATOM 2324 C C . SER A 1 296 ? 3.020 2.071 9.770 1.00 97.75 296 SER A C 1
ATOM 2326 O O . SER A 1 296 ? 3.148 2.937 8.908 1.00 97.75 296 SER A O 1
ATOM 2328 N N . PHE A 1 297 ? 3.643 2.149 10.947 1.00 97.50 297 PHE A N 1
ATOM 2329 C CA . PHE A 1 297 ? 4.456 3.284 11.371 1.00 97.50 297 PHE A CA 1
ATOM 2330 C C . PHE A 1 297 ? 5.703 3.450 10.501 1.00 97.50 297 PHE A C 1
ATOM 2332 O O . PHE A 1 297 ? 5.992 4.555 10.039 1.00 97.50 297 PHE A O 1
ATOM 2339 N N . SER A 1 298 ? 6.430 2.355 10.254 1.00 97.56 298 SER A N 1
ATOM 2340 C CA . SER A 1 298 ? 7.598 2.358 9.371 1.00 97.56 298 SER A CA 1
ATOM 2341 C C . SER A 1 298 ? 7.211 2.714 7.936 1.00 97.56 298 SER A C 1
ATOM 2343 O O . SER A 1 298 ? 7.887 3.532 7.311 1.00 97.56 298 SER A O 1
ATOM 2345 N N . LEU A 1 299 ? 6.090 2.181 7.434 1.00 98.19 299 LEU A N 1
ATOM 2346 C CA . LEU A 1 299 ? 5.571 2.502 6.101 1.00 98.19 299 LEU A CA 1
ATOM 2347 C C . LEU A 1 299 ? 5.267 4.001 5.962 1.00 98.19 299 LEU A C 1
ATOM 2349 O O . LEU A 1 299 ? 5.793 4.656 5.059 1.00 98.19 299 LEU A O 1
ATOM 2353 N N . ASP A 1 300 ? 4.477 4.563 6.879 1.00 97.88 300 ASP A N 1
ATOM 2354 C CA . ASP A 1 300 ? 4.135 5.988 6.879 1.00 97.88 300 ASP A CA 1
ATOM 2355 C C . ASP A 1 300 ? 5.386 6.871 7.029 1.00 97.88 300 ASP A C 1
ATOM 2357 O O . ASP A 1 300 ? 5.507 7.911 6.370 1.00 97.88 300 ASP A O 1
ATOM 2361 N N . ARG A 1 301 ? 6.352 6.456 7.860 1.00 97.44 301 ARG A N 1
ATOM 2362 C CA . ARG A 1 301 ? 7.617 7.174 8.056 1.00 97.44 301 ARG A CA 1
ATOM 2363 C C . ARG A 1 301 ? 8.464 7.207 6.784 1.00 97.44 301 ARG A C 1
ATOM 2365 O O . ARG A 1 301 ? 8.957 8.279 6.421 1.00 97.44 301 ARG A O 1
ATOM 2372 N N . VAL A 1 302 ? 8.618 6.065 6.114 1.00 97.69 302 VAL A N 1
ATOM 2373 C CA . VAL A 1 302 ? 9.350 5.937 4.844 1.00 97.69 302 VAL A CA 1
ATOM 2374 C C . VAL A 1 302 ? 8.699 6.779 3.759 1.00 97.69 302 VAL A C 1
ATOM 2376 O O . VAL A 1 302 ? 9.385 7.548 3.084 1.00 97.69 302 VAL A O 1
ATOM 2379 N N . PHE A 1 303 ? 7.376 6.697 3.633 1.00 97.38 303 PHE A N 1
ATOM 2380 C CA . PHE A 1 303 ? 6.633 7.473 2.651 1.00 97.38 303 PHE A CA 1
ATOM 2381 C C . PHE A 1 303 ? 6.831 8.981 2.836 1.00 97.38 303 PHE A C 1
ATOM 2383 O O . PHE A 1 303 ? 7.229 9.666 1.895 1.00 97.38 303 PHE A O 1
ATOM 2390 N N . ASN A 1 304 ? 6.638 9.493 4.054 1.00 95.88 304 ASN A N 1
ATOM 2391 C CA . ASN A 1 304 ? 6.785 10.926 4.310 1.00 95.88 304 ASN A CA 1
ATOM 2392 C C . ASN A 1 304 ? 8.235 11.419 4.173 1.00 95.88 304 ASN A C 1
ATOM 2394 O O . ASN A 1 304 ? 8.473 12.577 3.823 1.00 95.88 304 ASN A O 1
ATOM 2398 N N . HIS A 1 305 ? 9.222 10.552 4.429 1.00 95.06 305 HIS A N 1
ATOM 2399 C CA . HIS A 1 305 ? 10.618 10.872 4.136 1.00 95.06 305 HIS A CA 1
ATOM 2400 C C . HIS A 1 305 ? 10.855 10.991 2.623 1.00 95.06 305 HIS A C 1
ATOM 2402 O O . HIS A 1 305 ? 11.521 11.925 2.172 1.00 95.06 305 HIS A O 1
ATOM 2408 N N . ALA A 1 306 ? 10.272 10.084 1.832 1.00 93.81 306 ALA A N 1
ATOM 2409 C CA . ALA A 1 306 ? 10.373 10.099 0.377 1.00 93.81 306 ALA A CA 1
ATOM 2410 C C . ALA A 1 306 ? 9.718 11.347 -0.243 1.00 93.81 306 ALA A C 1
ATOM 2412 O O . ALA A 1 306 ? 10.278 11.922 -1.177 1.00 93.81 306 ALA A O 1
ATOM 2413 N N . THR A 1 307 ? 8.584 11.807 0.295 1.00 92.50 307 THR A N 1
ATOM 2414 C CA . THR A 1 307 ? 7.889 13.030 -0.158 1.00 92.50 307 THR A CA 1
ATOM 2415 C C . THR A 1 307 ? 8.523 14.329 0.343 1.00 92.50 307 THR A C 1
ATOM 2417 O O . THR A 1 307 ? 8.047 15.410 -0.004 1.00 92.50 307 THR A O 1
ATOM 2420 N N . MET A 1 308 ? 9.583 14.239 1.158 1.00 89.81 308 MET A N 1
ATOM 2421 C CA . MET A 1 308 ? 10.276 15.379 1.771 1.00 89.81 308 MET A CA 1
ATOM 2422 C C . MET A 1 308 ? 9.340 16.298 2.570 1.00 89.81 308 MET A C 1
ATOM 2424 O O . MET A 1 308 ? 9.510 17.515 2.593 1.00 89.81 308 MET A O 1
ATOM 2428 N N . THR A 1 309 ? 8.333 15.721 3.226 1.00 88.44 309 THR A N 1
ATOM 2429 C CA . THR A 1 309 ? 7.355 16.502 3.985 1.00 88.44 309 THR A CA 1
ATOM 2430 C C . THR A 1 309 ? 7.890 16.848 5.374 1.00 88.44 309 THR A C 1
ATOM 2432 O O . THR A 1 309 ? 8.344 15.979 6.115 1.00 88.44 309 THR A O 1
ATOM 2435 N N . GLU A 1 310 ? 7.841 18.131 5.734 1.00 84.06 310 GLU A N 1
ATOM 2436 C CA . GLU A 1 310 ? 8.378 18.636 7.007 1.00 84.06 310 GLU A CA 1
ATOM 2437 C C . GLU A 1 310 ? 7.445 18.368 8.194 1.00 84.06 310 GLU A C 1
ATOM 2439 O O . GLU A 1 310 ? 7.898 18.078 9.305 1.00 84.06 310 GLU A O 1
ATOM 2444 N N . ARG A 1 311 ? 6.131 18.482 7.969 1.00 89.69 311 ARG A N 1
ATOM 2445 C CA . ARG A 1 311 ? 5.101 18.307 8.994 1.00 89.69 311 ARG A CA 1
ATOM 2446 C C . ARG A 1 311 ? 4.553 16.893 8.914 1.00 89.69 311 ARG A C 1
ATOM 2448 O O . ARG A 1 311 ? 3.911 16.539 7.939 1.00 89.69 311 ARG A O 1
ATOM 2455 N N . ILE A 1 312 ? 4.819 16.097 9.941 1.00 93.62 312 ILE A N 1
ATOM 2456 C CA . ILE A 1 312 ? 4.342 14.715 10.061 1.00 93.62 312 ILE A CA 1
ATOM 2457 C C . ILE A 1 312 ? 3.825 14.459 11.484 1.00 93.62 312 ILE A C 1
ATOM 2459 O O . ILE A 1 312 ? 4.285 15.145 12.406 1.00 93.62 312 ILE A O 1
ATOM 2463 N N . PRO A 1 313 ? 2.911 13.489 11.689 1.00 94.50 313 PRO A N 1
ATOM 2464 C CA . PRO A 1 313 ? 2.400 13.148 13.017 1.00 94.50 313 PRO A CA 1
ATOM 2465 C C . PRO A 1 313 ? 3.499 12.766 14.019 1.00 94.50 313 PRO A C 1
ATOM 2467 O O . PRO A 1 313 ? 4.514 12.163 13.650 1.00 94.50 313 PRO A O 1
ATOM 2470 N N . GLY A 1 314 ? 3.293 13.106 15.297 1.00 93.56 314 GLY A N 1
ATOM 2471 C CA . GLY A 1 314 ? 4.274 12.922 16.374 1.00 93.56 314 GLY A CA 1
ATOM 2472 C C . GLY A 1 314 ? 4.729 11.471 16.523 1.00 93.56 314 GLY A C 1
ATOM 2473 O O . GLY A 1 314 ? 5.933 11.196 16.524 1.00 93.56 314 GLY A O 1
ATOM 2474 N N . PHE A 1 315 ? 3.773 10.541 16.511 1.00 93.44 315 PHE A N 1
ATOM 2475 C CA . PHE A 1 315 ? 4.005 9.100 16.63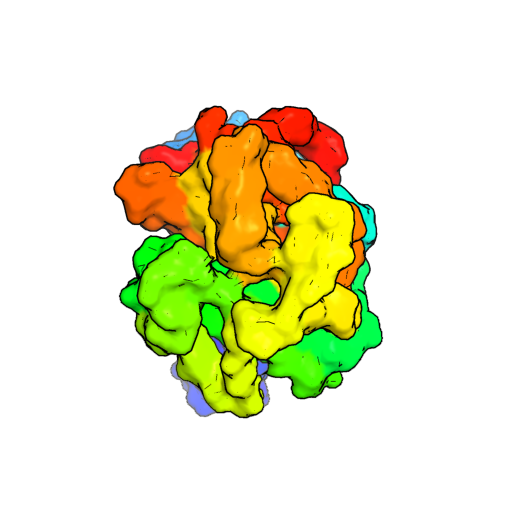8 1.00 93.44 315 PHE A CA 1
ATOM 2476 C C . PHE A 1 315 ? 4.825 8.453 15.505 1.00 93.44 315 PHE A C 1
ATOM 2478 O O . PHE A 1 315 ? 5.367 7.368 15.710 1.00 93.44 315 PHE A O 1
ATOM 2485 N N . ILE A 1 316 ? 4.975 9.096 14.337 1.00 95.25 316 ILE A N 1
ATOM 2486 C CA . ILE A 1 316 ? 5.939 8.654 13.307 1.00 95.25 316 ILE A CA 1
ATOM 2487 C C . ILE A 1 316 ? 7.204 9.514 13.266 1.00 95.25 316 ILE A C 1
ATOM 2489 O O . ILE A 1 316 ? 8.254 9.041 12.833 1.00 95.25 316 ILE A O 1
ATOM 2493 N N . LYS A 1 317 ? 7.147 10.765 13.740 1.00 93.88 317 LYS A N 1
ATOM 2494 C CA . LYS A 1 317 ? 8.284 11.697 13.721 1.00 93.88 317 LYS A CA 1
ATOM 2495 C C . LYS A 1 317 ? 9.484 11.189 14.517 1.00 93.88 317 LYS A C 1
ATOM 2497 O O . LYS A 1 317 ? 10.617 11.394 14.089 1.00 93.88 317 LYS A O 1
ATOM 2502 N N . GLY A 1 318 ? 9.233 10.527 15.647 1.00 90.38 318 GLY A N 1
ATOM 2503 C CA . GLY A 1 318 ? 10.275 9.970 16.515 1.00 90.38 318 GLY A CA 1
ATOM 2504 C C . GLY A 1 318 ? 10.987 8.732 15.957 1.00 90.38 318 GLY A C 1
ATOM 2505 O O . GLY A 1 318 ? 11.946 8.265 16.564 1.00 90.38 318 GLY A O 1
ATOM 2506 N N . ILE A 1 319 ? 10.540 8.187 14.822 1.00 94.56 319 ILE A N 1
ATOM 2507 C CA . ILE A 1 319 ? 11.124 6.979 14.239 1.00 94.56 319 ILE A CA 1
ATOM 2508 C C . ILE A 1 319 ? 12.324 7.362 13.369 1.00 94.56 319 ILE A C 1
ATOM 2510 O O . ILE A 1 319 ? 12.192 8.104 12.384 1.00 94.56 319 ILE A O 1
ATOM 2514 N N . ASP A 1 320 ? 13.498 6.837 13.726 1.00 95.19 320 ASP A N 1
ATOM 2515 C CA . ASP A 1 320 ? 14.715 7.015 12.939 1.00 95.19 320 ASP A CA 1
ATOM 2516 C C . ASP A 1 320 ? 14.609 6.248 11.616 1.00 95.19 320 ASP A C 1
ATOM 2518 O O . ASP A 1 320 ? 14.534 5.016 11.587 1.00 95.19 320 ASP A O 1
ATOM 2522 N N . ILE A 1 321 ? 14.628 7.001 10.516 1.00 94.88 321 ILE A N 1
ATOM 2523 C CA . ILE A 1 321 ? 14.513 6.474 9.156 1.00 94.88 321 ILE A CA 1
ATOM 2524 C C . ILE A 1 321 ? 15.647 5.500 8.822 1.00 94.88 321 ILE A C 1
ATOM 2526 O O . ILE A 1 321 ? 15.421 4.540 8.094 1.00 94.88 321 ILE A O 1
ATOM 2530 N N . ASN A 1 322 ? 16.838 5.693 9.397 1.00 94.19 322 ASN A N 1
ATOM 2531 C CA . ASN A 1 322 ? 18.001 4.847 9.121 1.00 94.19 322 ASN A CA 1
ATOM 2532 C C . ASN A 1 322 ? 17.876 3.448 9.743 1.00 94.19 322 ASN A C 1
ATOM 2534 O O . ASN A 1 322 ? 18.638 2.550 9.399 1.00 94.19 322 ASN A O 1
ATOM 2538 N N . THR A 1 323 ? 16.913 3.255 10.650 1.00 95.19 323 THR A N 1
ATOM 2539 C CA . THR A 1 323 ? 16.634 1.957 11.283 1.00 95.19 323 THR A CA 1
ATOM 2540 C C . THR A 1 323 ? 15.585 1.134 10.538 1.00 95.19 323 THR A C 1
ATOM 2542 O O . THR A 1 323 ? 15.301 0.006 10.942 1.00 95.19 323 THR A O 1
ATOM 2545 N N . ILE A 1 324 ? 14.987 1.691 9.479 1.00 96.88 324 ILE A N 1
ATOM 2546 C CA . ILE A 1 324 ? 13.947 1.032 8.690 1.00 96.88 324 ILE A CA 1
ATOM 2547 C C . ILE A 1 324 ? 14.588 0.434 7.430 1.00 96.88 324 ILE A C 1
ATOM 2549 O O . ILE A 1 324 ? 14.997 1.192 6.546 1.00 96.88 324 ILE A O 1
ATOM 2553 N N . PRO A 1 325 ? 14.665 -0.903 7.303 1.00 96.25 325 PRO A N 1
ATOM 2554 C CA . PRO A 1 325 ? 15.137 -1.518 6.074 1.00 96.25 325 PRO A CA 1
ATOM 2555 C C . PRO A 1 325 ? 14.123 -1.300 4.947 1.00 96.25 325 PRO A C 1
ATOM 2557 O O . PRO A 1 325 ? 12.908 -1.361 5.150 1.00 96.25 325 PRO A O 1
ATOM 2560 N N . THR A 1 326 ? 14.624 -1.058 3.738 1.00 96.25 326 THR A N 1
ATOM 2561 C CA . THR A 1 326 ? 13.798 -0.959 2.529 1.00 96.25 326 THR A CA 1
ATOM 2562 C C . THR A 1 326 ? 14.209 -2.008 1.515 1.00 96.25 326 THR A C 1
ATOM 2564 O O . THR A 1 326 ? 15.397 -2.128 1.223 1.00 96.25 326 THR A O 1
ATOM 2567 N N . VAL A 1 327 ? 13.231 -2.704 0.937 1.00 95.25 327 VAL A N 1
ATOM 2568 C CA . VAL A 1 327 ? 13.442 -3.721 -0.105 1.00 95.25 327 VAL A CA 1
ATOM 2569 C C . VAL A 1 327 ? 12.682 -3.382 -1.383 1.00 95.25 327 VAL A C 1
ATOM 2571 O O . VAL A 1 327 ? 11.647 -2.710 -1.364 1.00 95.25 327 VAL A O 1
ATOM 2574 N N . GLY A 1 328 ? 13.202 -3.837 -2.523 1.00 94.19 328 GLY A N 1
ATOM 2575 C CA . GLY A 1 328 ? 12.748 -3.373 -3.831 1.00 94.19 328 GLY A CA 1
ATOM 2576 C C . GLY A 1 328 ? 13.413 -2.046 -4.191 1.00 94.19 328 GLY A C 1
ATOM 2577 O O . GLY A 1 328 ? 14.626 -1.978 -4.372 1.00 94.19 328 GLY A O 1
ATOM 2578 N N . ARG A 1 329 ? 12.621 -0.979 -4.313 1.00 92.94 329 ARG A N 1
ATOM 2579 C CA . ARG A 1 329 ? 13.145 0.371 -4.565 1.00 92.94 329 ARG A CA 1
ATOM 2580 C C . ARG A 1 329 ? 13.725 0.988 -3.300 1.00 92.94 329 ARG A C 1
ATOM 2582 O O . ARG A 1 329 ? 13.157 0.843 -2.221 1.00 92.94 329 ARG A O 1
ATOM 2589 N N . SER A 1 330 ? 14.799 1.755 -3.451 1.00 92.56 330 SER A N 1
ATOM 2590 C CA . SER A 1 330 ? 15.306 2.576 -2.350 1.00 92.56 330 SER A CA 1
ATOM 2591 C C . SER A 1 330 ? 14.492 3.862 -2.201 1.00 92.56 330 SER A C 1
ATOM 2593 O O . SER A 1 330 ? 13.885 4.357 -3.157 1.00 92.56 330 SER A O 1
ATOM 2595 N N . ILE A 1 331 ? 14.530 4.453 -1.005 1.00 92.62 331 ILE A N 1
ATOM 2596 C CA . ILE A 1 331 ? 13.882 5.744 -0.737 1.00 92.62 331 ILE A CA 1
ATOM 2597 C C . ILE A 1 331 ? 14.409 6.815 -1.692 1.00 92.62 331 ILE A C 1
ATOM 2599 O O . ILE A 1 331 ? 13.633 7.563 -2.273 1.00 92.62 331 ILE A O 1
ATOM 2603 N N . GLU A 1 332 ? 15.720 6.855 -1.918 1.00 89.69 332 GLU A N 1
ATOM 2604 C CA . GLU A 1 332 ? 16.354 7.863 -2.768 1.00 89.69 332 GLU A CA 1
ATOM 2605 C C . GLU A 1 332 ? 15.919 7.767 -4.237 1.00 89.69 332 GLU A C 1
ATOM 2607 O O . GLU A 1 332 ? 15.776 8.791 -4.907 1.00 89.69 332 GLU A O 1
ATOM 2612 N N . GLU A 1 333 ? 15.634 6.564 -4.746 1.00 90.00 333 GLU A N 1
ATOM 2613 C CA . GLU A 1 333 ? 15.120 6.374 -6.111 1.00 90.00 333 GLU A CA 1
ATOM 2614 C C . GLU A 1 333 ? 13.746 7.024 -6.319 1.00 90.00 333 GLU A C 1
ATOM 2616 O O . GLU A 1 333 ? 13.471 7.557 -7.403 1.00 90.00 333 GLU A O 1
ATOM 2621 N N . ILE A 1 334 ? 12.898 6.990 -5.289 1.00 89.88 334 ILE A N 1
ATOM 2622 C CA . ILE A 1 334 ? 11.533 7.526 -5.336 1.00 89.88 334 ILE A CA 1
ATOM 2623 C C . ILE A 1 334 ? 11.424 8.940 -4.757 1.00 89.88 334 ILE A C 1
ATOM 2625 O O . ILE A 1 334 ? 10.430 9.612 -5.011 1.00 89.88 334 ILE A O 1
ATOM 2629 N N . ARG A 1 335 ? 12.443 9.407 -4.028 1.00 88.75 335 ARG A N 1
ATOM 2630 C CA . ARG A 1 335 ? 12.444 10.688 -3.320 1.00 88.75 335 ARG A CA 1
ATOM 2631 C C . ARG A 1 335 ? 12.303 11.868 -4.272 1.00 88.75 335 ARG A C 1
ATOM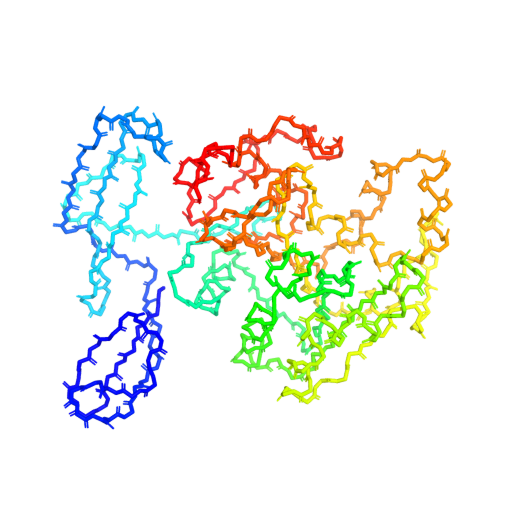 2633 O O . ARG A 1 335 ? 13.087 12.015 -5.216 1.00 88.75 335 ARG A O 1
ATOM 2640 N N . ARG A 1 336 ? 11.314 12.723 -4.005 1.00 83.50 336 ARG A N 1
ATOM 2641 C CA . ARG A 1 336 ? 11.031 13.958 -4.751 1.00 83.50 336 ARG A CA 1
ATOM 2642 C C . ARG A 1 336 ? 10.364 14.963 -3.823 1.00 83.50 336 ARG A C 1
ATOM 2644 O O . ARG A 1 336 ? 9.583 14.568 -2.961 1.00 83.50 336 ARG A O 1
ATOM 2651 N N . ASP A 1 337 ? 10.639 16.247 -4.035 1.00 82.88 337 ASP A N 1
ATOM 2652 C CA . ASP A 1 337 ? 9.884 17.300 -3.362 1.00 82.88 337 ASP A CA 1
ATOM 2653 C C . ASP A 1 337 ? 8.454 17.298 -3.899 1.00 82.88 337 ASP A C 1
ATOM 2655 O O . ASP A 1 337 ? 8.203 17.604 -5.070 1.00 82.88 337 ASP A O 1
ATOM 2659 N N . ILE A 1 338 ? 7.510 16.933 -3.035 1.00 81.62 338 ILE A N 1
ATOM 2660 C CA . ILE A 1 338 ? 6.111 16.838 -3.425 1.00 81.62 338 ILE A CA 1
ATOM 2661 C C . ILE A 1 338 ? 5.507 18.202 -3.792 1.00 81.62 338 ILE A C 1
ATOM 2663 O O . ILE A 1 338 ? 4.536 18.260 -4.546 1.00 81.62 338 ILE A O 1
ATOM 2667 N N . LYS A 1 339 ? 6.103 19.312 -3.333 1.00 77.81 339 LYS A N 1
ATOM 2668 C CA . LYS A 1 339 ? 5.674 20.671 -3.691 1.00 77.81 339 LYS A CA 1
ATOM 2669 C C . LYS A 1 339 ? 5.999 21.029 -5.141 1.00 77.81 339 LYS A C 1
ATOM 2671 O O . LYS A 1 339 ? 5.336 21.900 -5.704 1.00 77.81 339 LYS A O 1
ATOM 2676 N N . LEU A 1 340 ? 6.977 20.350 -5.743 1.00 66.31 340 LEU A N 1
ATOM 2677 C CA . LEU A 1 340 ? 7.412 20.554 -7.128 1.00 66.31 340 LEU A CA 1
ATOM 2678 C C . LEU A 1 340 ? 6.745 19.591 -8.122 1.00 66.31 340 LEU A C 1
ATOM 2680 O O . LEU A 1 340 ? 7.023 19.665 -9.318 1.00 66.31 340 LEU A O 1
ATOM 2684 N N . GLY A 1 341 ? 5.887 18.678 -7.651 1.00 58.47 341 GLY A N 1
ATOM 2685 C CA . GLY A 1 341 ? 5.114 17.807 -8.532 1.00 58.47 341 GLY A CA 1
ATOM 2686 C C . GLY A 1 341 ? 4.112 18.623 -9.349 1.00 58.47 341 GLY A C 1
ATOM 2687 O O . GLY A 1 341 ? 3.261 19.294 -8.760 1.00 58.47 341 GLY A O 1
ATOM 2688 N N . LEU A 1 342 ? 4.262 18.575 -10.677 1.00 45.88 342 LEU A N 1
ATOM 2689 C CA . LEU A 1 342 ? 3.289 19.075 -11.654 1.00 45.88 342 LEU A CA 1
ATOM 2690 C C . LEU A 1 342 ? 2.060 18.166 -11.725 1.00 45.88 342 LEU A C 1
ATOM 2692 O O . LEU A 1 342 ? 2.244 16.925 -11.643 1.00 45.88 342 LEU A O 1
#

Secondary structure (DSSP, 8-state):
-EEEEETTT--EESS--SB-TTT-PBEEEEEPPS-EEEEEEEEE-S-BTTB-S-SEEEEEEEETTS-EEEEEESS---TTPEE-------TT-EEEEE-SS-HHHHHHHHHHHTT-----SEEEEEE---SSS-GGGSSS--HHHHHHHHHHHHHTT--EEEEEE--SSSS-HHHHHHHHTHHHHHHHTT---EEGGGG-EEEETTEEEEHHHHH-SEEEEEEEEETTS-HHHHHHGGGB-HHHHHHHHHHS-HHHHHHHHGGG-TTEEEEEEEEEEE-TTS-EEEEEEEEEES-HHHHHHHHHHHTT-S---HHHHTS-GGGS-EEES-HHHH---GGG--

Foldseek 3Di:
DKWWAFPPPRDIHPAPDQADPPPRGGTDIDDFAPKWFFADWDFDADADLFGRDDGWIWTWTQTPSRDTDIDIGRDDDDGGDMDDWDADQDQQEKEKDFADHALLSQVVVQCVNNVDDLPDLAEEEQWQQADLAECVLLNTFALRNLLSVVVNCVVSVRDHYEYEFAYLDPDGSVSSCVSHVVCVSCVVSVYDYDYQLVQFFDDDPLFTFRPSLQPTQAYEQEFAAEAQELRSLVSRLRRTNSVSSVVCCVVDHVLVVSVVCQVRLQRYKYKYDVQWYAYPVSDIFGQRMIMIHSDSLSNNLLRNVLLVHPHHDPNNVPDDNVPRHYIDDDSSSRRGPNVSGD

Sequence (342 aa):
MVVYKCKKCDKTWQHPVKICPFCLGELERVKCSMRAKVVAVSKVSIPSLLHPKVPYNALVLENDQGIKYAYKTFAEVSVGDMIDYESDSSNKAVSIWRINYESLDGIENIFQLSDVKISSKDVLIIPSLNNPNHAYFRENTSPEFLDATISFLKKSGITNITVAQQSFSDTPIGVLAQKSGLLEVCLKHGIAPVDLSEKGFIKKGELEISKAFLEAGTVLNLGIMKAGKASTTENLFKIIKKDNYSALKYLYSEDYIAVGIKEYLSNVFNLGESYFVQREDKFTVYWGTVMGSRDSFSLDRVFNHATMTERIPGFIKGIDINTIPTVGRSIEEIRRDIKLGL

Radius of gyration: 20.59 Å; chains: 1; bounding box: 51×41×64 Å

pLDDT: mean 93.06, std 5.86, range [45.88, 98.69]